Protein AF-0000000078559421 (afdb_homodimer)

pLDDT: mean 78.88, std 19.1, range [29.53, 97.75]

Solvent-accessible surface area (backbone atoms only — not comparable to full-atom values): 16045 Å² total; per-residue (Å²): 130,82,73,77,69,73,42,57,59,57,40,44,55,50,49,76,65,43,58,59,52,90,88,50,55,69,67,56,42,50,50,50,50,52,51,50,43,59,74,25,44,46,78,72,55,50,46,46,40,47,49,34,50,40,53,58,67,10,56,71,49,76,88,37,57,78,51,49,63,56,50,51,52,49,46,64,70,37,86,70,48,42,52,65,56,50,50,51,51,50,51,50,51,51,52,51,53,54,53,50,51,50,50,53,52,50,54,55,56,52,60,62,61,69,66,52,83,78,76,78,76,72,80,72,57,41,84,82,83,62,59,76,80,77,78,128,131,82,72,78,71,72,41,57,59,57,42,46,55,50,50,76,64,44,58,58,52,90,89,49,56,68,68,56,42,50,50,52,51,51,50,50,42,59,74,26,43,47,78,73,56,50,46,44,40,50,50,34,51,39,55,56,67,12,57,71,48,76,87,37,57,80,49,49,63,56,51,52,52,48,47,61,70,39,85,71,49,40,52,67,56,49,50,52,50,50,49,50,51,52,52,51,52,52,53,51,50,51,51,53,51,51,53,56,56,52,61,64,62,70,69,52,83,77,75,75,76,72,79,71,55,41,84,83,83,63,58,74,82,78,79,129

Secondary structure (DSSP, 8-state):
-------HHHHHHHHTT----TT--HHHHHHHHHHHHHHTTGGG--HHHHHHHHHHHT--SGGGTTTHHHHHHHHHHSSS--HHHHHHHHHHHHHHHHHHHHHHHHHHHHHHHS------------TTT--SS---/-------HHHHHHHHTT----TT--HHHHHHHHHHHHHHTTGGG--HHHHHHHHHHHT--SGGGTTTHHHHHHHHHHSSS--HHHHHHHHHHHHHHHHHHHHHHHHHHHHHHHS------------TTT--SS---

Organism: NCBI:txid53326

Radius of gyration: 36.99 Å; Cα contacts (8 Å, |Δi|>4): 217; chains: 2; bounding box: 66×132×91 Å

Foldseek 3Di:
DPPVPPALLRLVLVLVVQDDDPPDDPVVSVVVSVVSCVSSVVVPADPQSVVLSVVLVPPPDPVCVVVSVVLVVVCSVDPRDGPVVSVVSSVVVVVVVVVVVVVVVVVVVVVVPVVPDPPPPPQPQDPPPRDGDDDD/DPPVPPALLRLVLVLVVQDDDPPDDPVVSVVVSVVSCVVSVVVPADPQSVVLSVVLVPPPDPVCVVVSVVLVVVCSVDPRDGPVVSVVSSVVVVVVVVVVVVVVVVVVVVVVPPVPPPPPPPQPQPPPPRDGDDDD

Structure (mmCIF, N/CA/C/O backbone):
data_AF-0000000078559421-model_v1
#
loop_
_entity.id
_entity.type
_entity.pdbx_description
1 polymer 'CCHC-type domain-containing protein'
#
loop_
_atom_site.group_PDB
_atom_site.id
_atom_site.type_symbol
_atom_site.label_atom_id
_atom_site.label_alt_id
_atom_site.label_comp_id
_atom_site.label_asym_id
_atom_site.label_entity_id
_atom_site.label_seq_id
_atom_site.pdbx_PDB_ins_code
_atom_site.Cartn_x
_atom_site.Cartn_y
_atom_site.Cartn_z
_atom_site.occupancy
_atom_site.B_iso_or_equiv
_atom_site.auth_seq_id
_atom_site.auth_comp_id
_atom_site.auth_asym_id
_atom_site.auth_atom_id
_atom_site.pdbx_PDB_model_num
ATOM 1 N N . MET A 1 1 ? -10.93 1.643 -31.609 1 29.88 1 MET A N 1
ATOM 2 C CA . MET A 1 1 ? -9.938 2.148 -30.672 1 29.88 1 MET A CA 1
ATOM 3 C C . MET A 1 1 ? -10.07 1.459 -29.312 1 29.88 1 MET A C 1
ATOM 5 O O . MET A 1 1 ? -11.109 1.576 -28.656 1 29.88 1 MET A O 1
ATOM 9 N N . PHE A 1 2 ? -9.828 0.258 -29.109 1 34.31 2 PHE A N 1
ATOM 10 C CA . PHE A 1 2 ? -10.031 -0.673 -28.016 1 34.31 2 PHE A CA 1
ATOM 11 C C . PHE A 1 2 ? -9.492 -0.098 -26.703 1 34.31 2 PHE A C 1
ATOM 13 O O . PHE A 1 2 ? -8.273 0.037 -26.547 1 34.31 2 PHE A O 1
ATOM 20 N N . ASP A 1 3 ? -10 0.97 -26.125 1 43.44 3 ASP A N 1
ATOM 21 C CA . ASP A 1 3 ? -9.641 1.619 -24.859 1 43.44 3 ASP A CA 1
ATOM 22 C C . ASP A 1 3 ? -9.398 0.589 -23.766 1 43.44 3 ASP A C 1
ATOM 24 O O . ASP A 1 3 ? -10.328 -0.104 -23.344 1 43.44 3 ASP A O 1
ATOM 28 N N . VAL A 1 4 ? -8.438 -0.232 -23.922 1 48.94 4 VAL A N 1
ATOM 29 C CA . VAL A 1 4 ? -8.109 -1.285 -22.953 1 48.94 4 VAL A CA 1
ATOM 30 C C . VAL A 1 4 ? -8.391 -0.795 -21.547 1 48.94 4 VAL A C 1
ATOM 32 O O . VAL A 1 4 ? -7.727 0.119 -21.047 1 48.94 4 VAL A O 1
ATOM 35 N N . LYS A 1 5 ? -9.719 -0.689 -21.156 1 59.75 5 LYS A N 1
ATOM 36 C CA . LYS A 1 5 ? -10.164 -0.311 -19.828 1 59.75 5 LYS A CA 1
ATOM 37 C C . LYS A 1 5 ? -9.383 -1.063 -18.75 1 59.75 5 LYS A C 1
ATOM 39 O O . LYS A 1 5 ? -9.242 -2.285 -18.812 1 59.75 5 LYS A O 1
ATOM 44 N N . GLN A 1 6 ? -8.383 -0.42 -18.172 1 76.75 6 GLN A N 1
ATOM 45 C CA . GLN A 1 6 ? -7.652 -1.026 -17.062 1 76.75 6 GLN A CA 1
ATOM 46 C C . GLN A 1 6 ? -8.594 -1.76 -16.125 1 76.75 6 GLN A C 1
ATOM 48 O O . GLN A 1 6 ? -9.727 -1.322 -15.898 1 76.75 6 GLN A O 1
ATOM 53 N N . SER A 1 7 ? -8.305 -2.979 -15.891 1 83.19 7 SER A N 1
ATOM 54 C CA . SER A 1 7 ? -9.094 -3.744 -14.93 1 83.19 7 SER A CA 1
ATOM 55 C C . SER A 1 7 ? -9.164 -3.037 -13.586 1 83.19 7 SER A C 1
ATOM 57 O O . SER A 1 7 ? -8.32 -2.188 -13.281 1 83.19 7 SER A O 1
ATOM 59 N N . LEU A 1 8 ? -10.164 -3.223 -12.828 1 87.44 8 LEU A N 1
ATOM 60 C CA . LEU A 1 8 ? -10.281 -2.662 -11.492 1 87.44 8 LEU A CA 1
ATOM 61 C C . LEU A 1 8 ? -9.07 -3.021 -10.641 1 87.44 8 LEU A C 1
ATOM 63 O O . LEU A 1 8 ? -8.609 -2.215 -9.828 1 87.44 8 LEU A O 1
ATOM 67 N N . PHE A 1 9 ? -8.555 -4.141 -10.852 1 86.69 9 PHE A N 1
ATOM 68 C CA . PHE A 1 9 ? -7.383 -4.547 -10.086 1 86.69 9 PHE A CA 1
ATOM 69 C C . PHE A 1 9 ? -6.203 -3.631 -10.383 1 86.69 9 PHE A C 1
ATOM 71 O O . PHE A 1 9 ? -5.516 -3.178 -9.461 1 86.69 9 PHE A O 1
ATOM 78 N N . THR A 1 10 ? -6.004 -3.396 -11.633 1 87.62 10 THR A N 1
ATOM 79 C CA . THR A 1 10 ? -4.898 -2.533 -12.031 1 87.62 10 THR A CA 1
ATOM 80 C C . THR A 1 10 ? -5.062 -1.136 -11.438 1 87.62 10 THR A C 1
ATOM 82 O O . THR A 1 10 ? -4.094 -0.542 -10.961 1 87.62 10 THR A O 1
ATOM 85 N N . LEU A 1 11 ? -6.219 -0.684 -11.477 1 91.5 11 LEU A N 1
ATOM 86 C CA . LEU A 1 11 ? -6.488 0.631 -10.906 1 91.5 11 LEU A CA 1
ATOM 87 C C . LEU A 1 11 ? -6.223 0.64 -9.406 1 91.5 11 LEU A C 1
ATOM 89 O O . LEU A 1 11 ? -5.598 1.567 -8.891 1 91.5 11 LEU A O 1
ATOM 93 N N . ARG A 1 12 ? -6.637 -0.373 -8.711 1 92.25 12 ARG A N 1
ATOM 94 C CA . ARG A 1 12 ? -6.43 -0.479 -7.273 1 92.25 12 ARG A CA 1
ATOM 95 C C . ARG A 1 12 ? -4.949 -0.645 -6.941 1 92.25 12 ARG A C 1
ATOM 97 O O . ARG A 1 12 ? -4.461 -0.082 -5.961 1 92.25 12 ARG A O 1
ATOM 104 N N . PHE A 1 13 ? -4.297 -1.337 -7.785 1 91.19 13 PHE A N 1
ATOM 105 C CA . PHE A 1 13 ? -2.863 -1.512 -7.602 1 91.19 13 PHE A CA 1
ATOM 106 C C . PHE A 1 13 ? -2.133 -0.182 -7.742 1 91.19 13 PHE A C 1
ATOM 10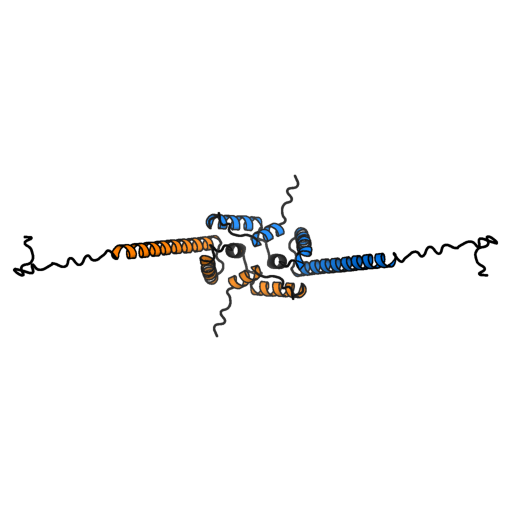8 O O . PHE A 1 13 ? -1.168 0.082 -7.02 1 91.19 13 PHE A O 1
ATOM 115 N N . GLN A 1 14 ? -2.564 0.639 -8.609 1 92.94 14 GLN A N 1
ATOM 116 C CA . GLN A 1 14 ? -1.967 1.954 -8.812 1 92.94 14 GLN A CA 1
ATOM 117 C C . GLN A 1 14 ? -2.158 2.84 -7.582 1 92.94 14 GLN A C 1
ATOM 119 O O . GLN A 1 14 ? -1.297 3.662 -7.266 1 92.94 14 GLN A O 1
ATOM 124 N N . CYS A 1 15 ? -3.201 2.654 -6.879 1 96.06 15 CYS A N 1
ATOM 125 C CA . CYS A 1 15 ? -3.447 3.438 -5.676 1 96.06 15 CYS A CA 1
ATOM 126 C C . CYS A 1 15 ? -2.41 3.129 -4.602 1 96.06 15 CYS A C 1
ATOM 128 O O . CYS A 1 15 ? -2.037 4.008 -3.822 1 96.06 15 CYS A O 1
ATOM 130 N N . LEU A 1 16 ? -1.914 1.892 -4.59 1 94 16 LEU A N 1
ATOM 131 C CA . LEU A 1 16 ? -0.881 1.508 -3.633 1 94 16 LEU A CA 1
ATOM 132 C C . LEU A 1 16 ? 0.442 2.191 -3.959 1 94 16 LEU A C 1
ATOM 134 O O . LEU A 1 16 ? 1.338 2.256 -3.113 1 94 16 LEU A O 1
ATOM 138 N N . ASN A 1 17 ? 0.53 2.707 -5.184 1 93.69 17 ASN A N 1
ATOM 139 C CA . ASN A 1 17 ? 1.774 3.326 -5.629 1 93.69 17 ASN A CA 1
ATOM 140 C C . ASN A 1 17 ? 1.682 4.848 -5.605 1 93.69 17 ASN A C 1
ATOM 142 O O . ASN A 1 17 ? 2.592 5.535 -6.074 1 93.69 17 ASN A O 1
ATOM 146 N N . LEU A 1 18 ? 0.661 5.34 -5.109 1 96.06 18 LEU A N 1
ATOM 147 C CA . LEU A 1 18 ? 0.501 6.789 -5.043 1 96.06 18 LEU A CA 1
ATOM 148 C C . LEU A 1 18 ? 1.552 7.41 -4.129 1 96.06 18 LEU A C 1
ATOM 150 O O . LEU A 1 18 ? 1.853 6.867 -3.061 1 96.06 18 LEU A O 1
ATOM 154 N N . GLU A 1 19 ? 2.111 8.477 -4.594 1 96.12 19 GLU A N 1
ATOM 155 C CA . GLU A 1 19 ? 3.062 9.273 -3.832 1 96.12 19 GLU A CA 1
ATOM 156 C C . GLU A 1 19 ? 2.828 10.766 -4.047 1 96.12 19 GLU A C 1
ATOM 158 O O . GLU A 1 19 ? 2.553 11.203 -5.168 1 96.12 19 GLU A O 1
ATOM 163 N N . LYS A 1 20 ? 2.963 11.492 -3.023 1 95.94 20 LYS A N 1
ATOM 164 C CA . LYS A 1 20 ? 2.889 12.938 -3.189 1 95.94 20 LYS A CA 1
ATOM 165 C C . LYS A 1 20 ? 4.086 13.461 -3.973 1 95.94 20 LYS A C 1
ATOM 167 O O . LYS A 1 20 ? 5.234 13.227 -3.598 1 95.94 20 LYS A O 1
ATOM 172 N N . LYS A 1 21 ? 3.791 14.141 -4.969 1 95.12 21 LYS A N 1
ATOM 173 C CA . LYS A 1 21 ? 4.852 14.75 -5.766 1 95.12 21 LYS A CA 1
ATOM 174 C C . LYS A 1 21 ? 5.398 16 -5.082 1 95.12 21 LYS A C 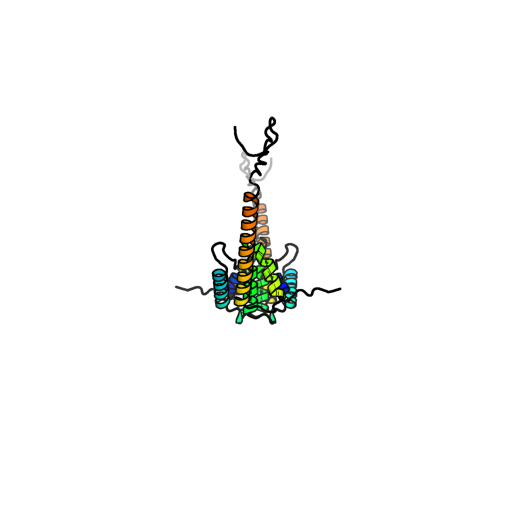1
ATOM 176 O O . LYS A 1 21 ? 4.66 16.719 -4.398 1 95.12 21 LYS A O 1
ATOM 181 N N . ASP A 1 22 ? 6.605 16.297 -5.336 1 91.38 22 ASP A N 1
ATOM 182 C CA . ASP A 1 22 ? 7.246 17.453 -4.742 1 91.38 22 ASP A CA 1
ATOM 183 C C . ASP A 1 22 ? 6.598 18.75 -5.23 1 91.38 22 ASP A C 1
ATOM 185 O O . ASP A 1 22 ? 6.555 19.75 -4.5 1 91.38 22 ASP A O 1
ATOM 189 N N . SER A 1 23 ? 6.113 18.703 -6.406 1 92.62 23 SER A N 1
ATOM 190 C CA . SER A 1 23 ? 5.559 19.891 -7.039 1 92.62 23 SER A CA 1
ATOM 191 C C . SER A 1 23 ? 4.117 20.125 -6.605 1 92.62 23 SER A C 1
ATOM 193 O O . SER A 1 23 ? 3.549 21.188 -6.875 1 92.62 23 SER A O 1
ATOM 195 N N . GLU A 1 24 ? 3.545 19.234 -5.977 1 93.69 24 GLU A N 1
ATOM 196 C CA . GLU A 1 24 ? 2.137 19.344 -5.609 1 93.69 24 GLU A CA 1
ATOM 197 C C . GLU A 1 24 ? 1.981 19.766 -4.148 1 93.69 24 GLU A C 1
ATOM 199 O O . GLU A 1 24 ? 2.801 19.406 -3.303 1 93.69 24 GLU A O 1
ATOM 204 N N . ASP A 1 25 ? 0.97 20.609 -3.885 1 91.75 25 ASP A N 1
ATOM 205 C CA . ASP A 1 25 ? 0.637 20.859 -2.486 1 91.75 25 ASP A CA 1
ATOM 206 C C . ASP A 1 25 ? -0.309 19.797 -1.94 1 91.75 25 ASP A C 1
ATOM 208 O O . ASP A 1 25 ? -0.699 18.875 -2.662 1 91.75 25 ASP A O 1
ATOM 212 N N . PHE A 1 26 ? -0.723 19.844 -0.702 1 93.19 26 PHE A N 1
ATOM 213 C CA . PHE A 1 26 ? -1.493 18.797 -0.037 1 93.19 26 PHE A CA 1
ATOM 214 C C . PHE A 1 26 ? -2.922 18.75 -0.564 1 93.19 26 PHE A C 1
ATOM 216 O O . PHE A 1 26 ? -3.549 17.688 -0.598 1 93.19 26 PHE A O 1
ATOM 223 N N . MET A 1 27 ? -3.424 19.906 -0.95 1 94.75 27 MET A N 1
ATOM 224 C CA . MET A 1 27 ? -4.77 19.938 -1.514 1 94.75 27 MET A CA 1
ATOM 225 C C . MET A 1 27 ? -4.824 19.188 -2.836 1 94.75 27 MET A C 1
ATOM 227 O O . MET A 1 27 ? -5.742 18.391 -3.064 1 94.75 27 MET A O 1
ATOM 231 N N . GLU A 1 28 ? -3.834 19.422 -3.66 1 96.5 28 GLU A N 1
ATOM 232 C CA . GLU A 1 28 ? -3.742 18.719 -4.941 1 96.5 28 GLU A CA 1
ATOM 233 C C . GLU A 1 28 ? -3.551 17.219 -4.746 1 96.5 28 GLU A C 1
ATOM 235 O O . GLU A 1 28 ? -4.207 16.406 -5.406 1 96.5 28 GLU A O 1
ATOM 240 N N . TYR A 1 29 ? -2.613 16.938 -3.852 1 96.62 29 TYR A N 1
ATOM 241 C CA . TYR A 1 29 ? -2.348 15.531 -3.541 1 96.62 29 TYR A CA 1
ATOM 242 C C . TYR A 1 29 ? -3.609 14.836 -3.047 1 96.62 29 TYR A C 1
ATOM 244 O O . TYR A 1 29 ? -3.928 13.727 -3.488 1 96.62 29 TYR A O 1
ATOM 252 N N . THR A 1 30 ? -4.363 15.5 -2.158 1 96.88 30 THR A N 1
ATOM 253 C CA . THR A 1 30 ? -5.602 14.961 -1.612 1 96.88 30 THR A CA 1
ATOM 254 C C . THR A 1 30 ? -6.625 14.734 -2.721 1 96.88 30 THR A C 1
ATOM 256 O O . THR A 1 30 ? -7.293 13.695 -2.75 1 96.88 30 THR A O 1
ATOM 259 N N . GLY A 1 31 ? -6.75 15.68 -3.58 1 97.44 31 GLY A N 1
ATOM 260 C CA . GLY A 1 31 ? -7.648 15.531 -4.715 1 97.44 31 GLY A CA 1
ATOM 261 C C . GLY A 1 31 ? -7.297 14.359 -5.609 1 97.44 31 GLY A C 1
ATOM 262 O O . GLY A 1 31 ? -8.18 13.617 -6.039 1 97.44 31 GLY A O 1
ATOM 263 N N . ARG A 1 32 ? -6.074 14.203 -5.887 1 97.75 32 ARG A N 1
ATOM 264 C CA . ARG A 1 32 ? -5.613 13.117 -6.746 1 97.75 32 ARG A CA 1
ATOM 265 C C . ARG A 1 32 ? -5.883 11.758 -6.109 1 97.75 32 ARG A C 1
ATOM 267 O O . ARG A 1 32 ? -6.387 10.844 -6.766 1 97.75 32 ARG A O 1
ATOM 274 N N . VAL A 1 33 ? -5.602 11.609 -4.797 1 97.56 33 VAL A N 1
ATOM 275 C CA . VAL A 1 33 ? -5.859 10.359 -4.086 1 97.56 33 VAL A CA 1
ATOM 276 C C . VAL A 1 33 ? -7.352 10.039 -4.133 1 97.56 33 VAL A C 1
ATOM 278 O O . VAL A 1 33 ? -7.738 8.906 -4.43 1 97.56 33 VAL A O 1
ATOM 281 N N . ASN A 1 34 ? -8.18 11.055 -3.869 1 97.25 34 ASN A N 1
ATOM 282 C CA . ASN A 1 34 ? -9.625 10.859 -3.906 1 97.25 34 ASN A CA 1
ATOM 283 C C . ASN A 1 34 ? -10.086 10.383 -5.281 1 97.25 34 ASN A C 1
ATOM 285 O O . ASN A 1 34 ? -10.859 9.43 -5.383 1 97.25 34 ASN A O 1
ATOM 289 N N . GLU A 1 35 ? -9.625 11.039 -6.262 1 97.31 35 GLU A N 1
ATOM 290 C CA . GLU A 1 35 ? -10.031 10.734 -7.629 1 97.31 35 GLU A CA 1
ATOM 291 C C . GLU A 1 35 ? -9.617 9.312 -8.016 1 97.31 35 GLU A C 1
ATOM 293 O O . GLU A 1 35 ? -10.43 8.547 -8.539 1 97.31 35 GLU A O 1
ATOM 298 N N . MET A 1 36 ? -8.414 8.961 -7.754 1 97.06 36 MET A N 1
ATOM 299 C CA . MET A 1 36 ? -7.895 7.648 -8.133 1 97.06 36 MET A CA 1
ATOM 300 C C . MET A 1 36 ? -8.617 6.543 -7.375 1 97.06 36 MET A C 1
ATOM 302 O O . MET A 1 36 ? -8.961 5.508 -7.953 1 97.06 36 MET A O 1
ATOM 306 N N . CYS A 1 37 ? -8.875 6.781 -6.113 1 96.69 37 CYS A N 1
ATOM 307 C CA . CYS A 1 37 ? -9.539 5.762 -5.309 1 96.69 37 CYS A CA 1
ATOM 308 C C . CYS A 1 37 ? -11 5.609 -5.719 1 96.69 37 CYS A C 1
ATOM 310 O O . CYS A 1 37 ? -11.547 4.508 -5.676 1 96.69 37 CYS A O 1
ATOM 312 N N . GLU A 1 38 ? -11.656 6.695 -6.109 1 96.19 38 GLU A N 1
ATOM 313 C CA . GLU A 1 38 ? -13.023 6.613 -6.629 1 96.19 38 GLU A CA 1
ATOM 314 C C . GLU A 1 38 ? -13.062 5.84 -7.945 1 96.19 38 GLU A C 1
ATOM 316 O O . GLU A 1 38 ? -13.938 4.996 -8.148 1 96.19 38 GLU A O 1
ATOM 321 N N . TYR A 1 39 ? -12.102 6.086 -8.773 1 95.44 39 TYR A N 1
ATOM 322 C CA . TYR A 1 39 ? -12.016 5.395 -10.055 1 95.44 39 TYR A CA 1
ATOM 323 C C . TYR A 1 39 ? -11.766 3.904 -9.852 1 95.44 39 TYR A C 1
ATOM 325 O O . TYR A 1 39 ? -12.258 3.076 -10.617 1 95.44 39 TYR A O 1
ATOM 333 N N . ALA A 1 40 ? -11.055 3.574 -8.828 1 94.88 40 ALA A N 1
ATOM 334 C CA . ALA A 1 40 ? -10.703 2.188 -8.539 1 94.88 40 ALA A CA 1
ATOM 335 C C . ALA A 1 40 ? -11.836 1.479 -7.801 1 94.88 40 ALA A C 1
ATOM 337 O O . ALA A 1 40 ? -11.727 0.298 -7.465 1 94.88 40 ALA A O 1
ATOM 338 N N . ASN A 1 41 ? -12.867 2.186 -7.418 1 94.81 41 ASN A N 1
ATOM 339 C CA . ASN A 1 41 ? -14.086 1.646 -6.824 1 94.81 41 ASN A CA 1
ATOM 340 C C . ASN A 1 41 ? -13.789 0.856 -5.555 1 94.81 41 ASN A C 1
ATOM 342 O O . ASN A 1 41 ? -14.219 -0.289 -5.414 1 94.81 41 ASN A O 1
ATOM 346 N N . PHE A 1 42 ? -13.094 1.469 -4.609 1 93.62 42 PHE A N 1
ATOM 347 C CA . PHE A 1 42 ? -12.711 0.807 -3.367 1 93.62 42 PHE A CA 1
ATOM 348 C C . PHE A 1 42 ? -13.93 0.527 -2.502 1 93.62 42 PHE A C 1
ATOM 350 O O . PHE A 1 42 ? -13.867 -0.278 -1.569 1 93.62 42 PHE A O 1
ATOM 357 N N . SER A 1 43 ? -15.031 1.177 -2.768 1 91.44 43 SER A N 1
ATOM 358 C CA . SER A 1 43 ? -16.266 0.912 -2.023 1 91.44 43 SER A CA 1
ATOM 359 C C . SER A 1 43 ? -16.766 -0.507 -2.27 1 91.44 43 SER A C 1
ATOM 361 O O . SER A 1 43 ? -17.562 -1.032 -1.491 1 91.44 43 SER A O 1
ATOM 363 N N . GLU A 1 44 ? -16.219 -1.127 -3.293 1 90.69 44 GLU A N 1
ATOM 364 C CA . GLU A 1 44 ? -16.703 -2.455 -3.652 1 90.69 44 GLU A CA 1
ATOM 365 C C . GLU A 1 44 ? -15.648 -3.523 -3.383 1 90.69 44 GLU A C 1
ATOM 367 O O . GLU A 1 44 ? -15.875 -4.707 -3.645 1 90.69 44 GLU A O 1
ATOM 372 N N . VAL A 1 45 ? -14.531 -3.109 -2.893 1 90.19 45 VAL A N 1
ATOM 373 C CA . VAL A 1 45 ? -13.484 -4.094 -2.656 1 90.19 45 VAL A CA 1
ATOM 374 C C . VAL A 1 45 ? -13.734 -4.812 -1.331 1 90.19 45 VAL A C 1
ATOM 376 O O . VAL A 1 45 ? -14.133 -4.184 -0.345 1 90.19 45 VAL A O 1
ATOM 379 N N . ASP A 1 46 ? -13.641 -6.086 -1.344 1 90.81 46 ASP A N 1
ATOM 380 C CA . ASP A 1 46 ? -13.805 -6.82 -0.094 1 90.81 46 ASP A CA 1
ATOM 381 C C . ASP A 1 46 ? -12.453 -7.18 0.512 1 90.81 46 ASP A C 1
ATOM 383 O O . ASP A 1 46 ? -11.406 -6.82 -0.032 1 90.81 46 ASP A O 1
ATOM 387 N N . ALA A 1 47 ? -12.461 -7.832 1.615 1 93 47 ALA A N 1
ATOM 388 C CA . ALA A 1 47 ? -11.242 -8.141 2.354 1 93 47 ALA A CA 1
ATOM 389 C C . ALA A 1 47 ? -10.32 -9.039 1.531 1 93 47 ALA A C 1
ATOM 391 O O . ALA A 1 47 ? -9.094 -8.875 1.565 1 93 47 ALA A O 1
ATOM 392 N N . GLU A 1 48 ? -10.883 -9.992 0.782 1 92.06 48 GLU A N 1
ATOM 393 C CA . GLU A 1 48 ? -10.086 -10.898 -0.034 1 92.06 48 GLU A CA 1
ATOM 394 C C . GLU A 1 48 ? -9.367 -10.148 -1.155 1 92.06 48 GLU A C 1
ATOM 396 O O . GLU A 1 48 ? -8.203 -10.422 -1.451 1 92.06 48 GLU A O 1
ATOM 401 N N . GLY A 1 49 ? -10.109 -9.219 -1.737 1 90.75 49 GLY A N 1
ATOM 402 C CA . GLY A 1 49 ? -9.492 -8.383 -2.756 1 90.75 49 GLY A CA 1
ATOM 403 C C . GLY A 1 49 ? -8.336 -7.551 -2.227 1 90.75 49 GLY A C 1
ATOM 404 O O . GLY A 1 49 ? -7.316 -7.398 -2.898 1 90.75 49 GLY A O 1
ATOM 405 N N . LEU A 1 50 ? -8.453 -7.09 -1.023 1 94.31 50 LEU A N 1
ATOM 406 C CA . LEU A 1 50 ? -7.398 -6.297 -0.406 1 94.31 50 LEU A CA 1
ATOM 407 C C . LEU A 1 50 ? -6.195 -7.168 -0.061 1 94.31 50 LEU A C 1
ATOM 409 O O . LEU A 1 50 ? -5.051 -6.777 -0.303 1 94.31 50 LEU A O 1
ATOM 413 N N . LYS A 1 51 ? -6.461 -8.297 0.445 1 95.25 51 LYS A N 1
ATOM 414 C CA . LYS A 1 51 ? -5.375 -9.234 0.74 1 95.25 51 LYS A CA 1
ATOM 415 C C . LYS A 1 51 ? -4.574 -9.562 -0.519 1 95.25 51 LYS A C 1
ATOM 417 O O . LYS A 1 51 ? -3.344 -9.594 -0.487 1 95.25 51 LYS A O 1
ATOM 422 N N . ALA A 1 52 ? -5.324 -9.836 -1.581 1 93.12 52 ALA A N 1
ATOM 423 C CA . ALA A 1 52 ? -4.676 -10.156 -2.852 1 93.12 52 ALA A CA 1
ATOM 424 C C . ALA A 1 52 ? -3.816 -8.984 -3.336 1 93.12 52 ALA A C 1
ATOM 426 O O . ALA A 1 52 ? -2.699 -9.188 -3.814 1 93.12 52 ALA A O 1
ATOM 427 N N . LEU A 1 53 ? -4.328 -7.82 -3.191 1 92.19 53 LEU A N 1
ATOM 428 C CA . LEU A 1 53 ? -3.609 -6.617 -3.596 1 92.19 53 LEU A CA 1
ATOM 429 C C . LEU A 1 53 ? -2.324 -6.457 -2.789 1 92.19 53 LEU A C 1
ATOM 431 O O . LEU A 1 53 ? -1.256 -6.223 -3.357 1 92.19 53 LEU A O 1
ATOM 435 N N . PHE A 1 54 ? -2.43 -6.602 -1.476 1 95.81 54 PHE A N 1
ATOM 436 C CA . PHE A 1 54 ? -1.267 -6.457 -0.608 1 95.81 54 PHE A CA 1
ATOM 437 C C . PHE A 1 54 ? -0.248 -7.555 -0.877 1 95.81 54 PHE A C 1
ATOM 439 O O . PHE A 1 54 ? 0.96 -7.312 -0.844 1 95.81 54 PHE A O 1
ATOM 446 N N . TRP A 1 55 ? -0.723 -8.711 -1.121 1 95.5 55 TRP A N 1
ATOM 447 C CA . TRP A 1 55 ? 0.129 -9.867 -1.392 1 95.5 55 TRP A CA 1
ATOM 448 C C . TRP A 1 55 ? 0.991 -9.625 -2.627 1 95.5 55 TRP A C 1
ATOM 450 O O . TRP A 1 55 ? 2.209 -9.812 -2.586 1 95.5 55 TRP A O 1
ATOM 460 N N . ILE A 1 56 ? 0.409 -9.156 -3.666 1 92.38 56 ILE A N 1
ATOM 461 C CA . ILE A 1 56 ? 1.134 -8.914 -4.91 1 92.38 56 ILE A CA 1
ATOM 462 C C . ILE A 1 56 ? 2.08 -7.73 -4.734 1 92.38 56 ILE A C 1
ATOM 464 O O . ILE A 1 56 ? 3.203 -7.742 -5.242 1 92.38 56 ILE A O 1
ATOM 468 N N . TYR A 1 57 ? 1.59 -6.75 -4.059 1 93.5 57 TYR A N 1
ATOM 469 C CA . TYR A 1 57 ? 2.379 -5.547 -3.832 1 93.5 57 TYR A CA 1
ATOM 470 C C . TYR A 1 57 ? 3.648 -5.863 -3.053 1 93.5 57 TYR A C 1
ATOM 472 O O . TYR A 1 57 ? 4.68 -5.211 -3.236 1 93.5 57 TYR A O 1
ATOM 480 N N . GLY A 1 58 ? 3.598 -6.852 -2.221 1 94.81 58 GLY A N 1
ATOM 481 C CA . GLY A 1 58 ? 4.711 -7.219 -1.359 1 94.81 58 GLY A CA 1
ATOM 482 C C . GLY A 1 58 ? 5.797 -7.988 -2.086 1 94.81 58 GLY A C 1
ATOM 483 O O . GLY A 1 58 ? 6.84 -8.305 -1.503 1 94.81 58 GLY A O 1
ATOM 484 N N . LEU A 1 59 ? 5.547 -8.344 -3.326 1 93 59 LEU A N 1
ATOM 485 C CA . LEU A 1 59 ? 6.559 -9.023 -4.125 1 93 59 LEU A CA 1
ATOM 486 C C . LEU A 1 59 ? 7.539 -8.023 -4.73 1 93 59 LEU A C 1
ATOM 488 O O . LEU A 1 59 ? 7.465 -7.715 -5.922 1 93 59 LEU A O 1
ATOM 492 N N . LYS A 1 60 ? 8.508 -7.633 -3.973 1 90.62 60 LYS A N 1
ATOM 493 C CA . LYS A 1 60 ? 9.406 -6.555 -4.371 1 90.62 60 LYS A CA 1
ATOM 494 C C . LYS A 1 60 ? 10.773 -7.098 -4.789 1 90.62 60 LYS A C 1
ATOM 496 O O . LYS A 1 60 ? 11.539 -6.406 -5.465 1 90.62 60 LYS A O 1
ATOM 501 N N . SER A 1 61 ? 11.023 -8.266 -4.391 1 89.62 61 SER A N 1
ATOM 502 C CA . SER A 1 61 ? 12.336 -8.828 -4.66 1 89.62 61 SER A CA 1
ATOM 503 C C . SER A 1 61 ? 12.547 -9.062 -6.152 1 89.62 61 SER A C 1
ATOM 505 O O . SER A 1 61 ? 11.609 -9.422 -6.867 1 89.62 61 SER A O 1
ATOM 507 N N . ASN A 1 62 ? 13.789 -9 -6.57 1 85.31 62 ASN A N 1
ATOM 508 C CA . ASN A 1 62 ? 14.148 -9.297 -7.953 1 85.31 62 ASN A CA 1
ATOM 509 C C . ASN A 1 62 ? 13.875 -10.758 -8.297 1 85.31 62 ASN A C 1
ATOM 511 O O . ASN A 1 62 ? 13.609 -11.094 -9.453 1 85.31 62 ASN A O 1
ATOM 515 N N . LYS A 1 63 ? 13.883 -11.57 -7.328 1 83.19 63 LYS A N 1
ATOM 516 C CA . LYS A 1 63 ? 13.625 -12.992 -7.527 1 83.19 63 LYS A CA 1
ATOM 517 C C . LYS A 1 63 ? 12.188 -13.227 -7.996 1 83.19 63 LYS A C 1
ATOM 519 O O . LYS A 1 63 ? 11.883 -14.266 -8.586 1 83.19 63 LYS A O 1
ATOM 524 N N . ASP A 1 64 ? 11.398 -12.164 -7.684 1 83.56 64 ASP A N 1
ATOM 525 C CA . ASP A 1 64 ? 9.984 -12.305 -8 1 83.56 64 ASP A CA 1
ATOM 526 C C . ASP A 1 64 ? 9.633 -11.57 -9.289 1 83.56 64 ASP A C 1
ATOM 528 O O . ASP A 1 64 ? 8.461 -11.5 -9.672 1 83.56 64 ASP A O 1
ATOM 532 N N . ARG A 1 65 ? 10.586 -11.094 -9.93 1 82.56 65 ARG A N 1
ATOM 533 C CA . ARG A 1 65 ? 10.383 -10.234 -11.086 1 82.56 65 ARG A CA 1
ATOM 534 C C . ARG A 1 65 ? 9.68 -10.984 -12.211 1 82.56 65 ARG A C 1
ATOM 536 O O . ARG A 1 65 ? 8.891 -10.398 -12.953 1 82.56 65 ARG A O 1
ATOM 543 N N . ASP A 1 66 ? 9.992 -12.266 -12.305 1 80.81 66 ASP A N 1
ATOM 544 C CA . ASP A 1 66 ? 9.445 -13.039 -13.422 1 80.81 66 ASP A CA 1
ATOM 545 C C . ASP A 1 66 ? 8.008 -13.461 -13.148 1 80.81 66 ASP A C 1
ATOM 547 O O . ASP A 1 66 ? 7.238 -13.711 -14.086 1 80.81 66 ASP A O 1
ATOM 551 N N . ILE A 1 67 ? 7.637 -13.461 -11.906 1 87.81 67 ILE A N 1
ATOM 552 C CA . ILE A 1 67 ? 6.324 -13.992 -11.555 1 87.81 67 ILE A CA 1
ATOM 553 C C . ILE A 1 67 ? 5.309 -12.852 -11.508 1 87.81 67 ILE A C 1
ATOM 555 O O . ILE A 1 67 ? 4.121 -13.062 -11.781 1 87.81 67 ILE A O 1
ATOM 559 N N . ARG A 1 68 ? 5.695 -11.641 -11.219 1 85.31 68 ARG A N 1
ATOM 560 C CA . ARG A 1 68 ? 4.816 -10.5 -10.977 1 85.31 68 ARG A CA 1
ATOM 561 C C . ARG A 1 68 ? 3.928 -10.227 -12.188 1 85.31 68 ARG A C 1
ATOM 563 O O . ARG A 1 68 ? 2.705 -10.141 -12.055 1 85.31 68 ARG A O 1
ATOM 570 N N . PRO A 1 69 ? 4.551 -10.141 -13.328 1 83.31 69 PRO A N 1
ATOM 571 C CA . PRO A 1 69 ? 3.695 -9.867 -14.484 1 83.31 69 PRO A CA 1
ATOM 572 C C . PRO A 1 69 ? 2.686 -10.984 -14.742 1 83.31 69 PRO A C 1
ATOM 574 O O . PRO A 1 69 ? 1.567 -10.719 -15.188 1 83.31 69 PRO A O 1
ATOM 577 N N . ARG A 1 70 ? 3.014 -12.234 -14.516 1 85.62 70 ARG A N 1
ATOM 578 C CA . ARG A 1 70 ? 2.111 -13.359 -14.711 1 85.62 70 ARG A CA 1
ATOM 579 C C . ARG A 1 70 ? 0.963 -13.328 -13.711 1 85.62 70 ARG A C 1
ATOM 581 O O . ARG A 1 70 ? -0.183 -13.617 -14.055 1 85.62 70 ARG A O 1
ATOM 588 N N . LEU A 1 71 ? 1.315 -12.945 -12.555 1 86.81 71 LEU A N 1
ATOM 589 C CA . LEU A 1 71 ? 0.29 -12.828 -11.523 1 86.81 71 LEU A CA 1
ATOM 590 C C . LEU A 1 71 ? -0.649 -11.664 -11.812 1 86.81 71 LEU A C 1
ATOM 592 O O . LEU A 1 71 ? -1.861 -11.773 -11.617 1 86.81 71 LEU A O 1
ATOM 596 N N . LEU A 1 72 ? -0.153 -10.57 -12.305 1 81.44 72 LEU A N 1
ATOM 597 C CA . LEU A 1 72 ? -0.97 -9.414 -12.664 1 81.44 72 LEU A CA 1
ATOM 598 C C . LEU A 1 72 ? -1.925 -9.758 -13.805 1 81.44 72 LEU A C 1
ATOM 600 O O . LEU A 1 72 ? -3.088 -9.352 -13.789 1 81.44 72 LEU A O 1
ATOM 604 N N . ALA A 1 73 ? -1.398 -10.562 -14.719 1 82.75 73 ALA A N 1
ATOM 605 C CA . ALA A 1 73 ? -2.246 -11.031 -15.812 1 82.75 73 ALA A CA 1
ATOM 606 C C . ALA A 1 73 ? -3.379 -11.914 -15.297 1 82.75 73 ALA A C 1
ATOM 608 O O . ALA A 1 73 ? -4.516 -11.805 -15.758 1 82.75 73 ALA A O 1
ATOM 609 N N . PHE A 1 74 ? -3.014 -12.742 -14.391 1 86.81 74 PHE A N 1
ATOM 610 C CA . PHE A 1 74 ? -4 -13.609 -13.75 1 86.81 74 PHE A CA 1
ATOM 611 C C . PHE A 1 74 ? -5.094 -12.781 -13.086 1 86.81 74 PHE A C 1
ATOM 613 O O . PHE A 1 74 ? -6.277 -13.117 -13.172 1 86.81 74 PHE A O 1
ATOM 620 N N . LEU A 1 75 ? -4.73 -11.734 -12.406 1 82.75 75 LEU A N 1
ATOM 621 C CA . LEU A 1 75 ? -5.668 -10.891 -11.672 1 82.75 75 LEU A CA 1
ATOM 622 C C . LEU A 1 75 ? -6.562 -10.117 -12.633 1 82.75 75 LEU A C 1
ATOM 624 O O . LEU A 1 75 ? -7.703 -9.789 -12.297 1 82.75 75 LEU A O 1
ATOM 628 N N . GLU A 1 76 ? -6.039 -9.781 -13.773 1 78.62 76 GLU A N 1
ATOM 629 C CA . GLU A 1 76 ? -6.828 -9.094 -14.797 1 78.62 76 GLU A CA 1
ATOM 630 C C . GLU A 1 76 ? -7.926 -10 -15.344 1 78.62 76 GLU A C 1
ATOM 632 O O . GLU A 1 76 ? -9 -9.523 -15.711 1 78.62 76 GLU A O 1
ATOM 637 N N . LEU A 1 77 ? -7.637 -11.234 -15.352 1 80.62 77 LEU A N 1
ATOM 638 C CA . LEU A 1 77 ? -8.578 -12.203 -15.906 1 80.62 77 LEU A CA 1
ATOM 639 C C . LEU A 1 77 ? -9.609 -12.617 -14.867 1 80.62 77 LEU A C 1
ATOM 641 O O . LEU A 1 77 ? -10.797 -12.75 -15.188 1 80.62 77 LEU A O 1
ATOM 645 N N . LYS A 1 78 ? -9.07 -12.836 -13.711 1 79.38 78 LYS A N 1
ATOM 646 C CA . LYS A 1 78 ? -9.961 -13.242 -12.633 1 79.38 78 LYS A CA 1
ATOM 647 C C . LYS A 1 78 ? -10.453 -12.039 -11.836 1 79.38 78 LYS A C 1
ATOM 649 O O . LYS A 1 78 ? -9.648 -11.258 -11.328 1 79.38 78 LYS A O 1
ATOM 654 N N . LYS A 1 79 ? -11.648 -11.789 -11.898 1 75.94 79 LYS A N 1
ATOM 655 C CA . LYS A 1 79 ? -12.234 -10.68 -11.156 1 75.94 79 LYS A CA 1
ATOM 656 C C . LYS A 1 79 ? -12.344 -11.008 -9.672 1 75.94 79 LYS A C 1
ATOM 658 O O . LYS A 1 79 ? -13.156 -11.844 -9.273 1 75.94 79 LYS A O 1
ATOM 663 N N . GLY A 1 80 ? -11.375 -10.555 -8.797 1 77.12 80 GLY A N 1
ATOM 664 C CA . GLY A 1 80 ? -11.469 -10.695 -7.352 1 77.12 80 GLY A CA 1
ATOM 665 C C . GLY A 1 80 ? -10.922 -12.016 -6.84 1 77.12 80 GLY A C 1
ATOM 666 O O . GLY A 1 80 ? -11.648 -12.781 -6.203 1 77.12 80 GLY A O 1
ATOM 667 N N . PRO A 1 81 ? -9.75 -12.367 -7.203 1 84.56 81 PRO A N 1
ATOM 668 C CA . PRO A 1 81 ? -9.195 -13.625 -6.688 1 84.56 81 PRO A CA 1
ATOM 669 C C . PRO A 1 81 ? -9.008 -13.602 -5.172 1 84.56 81 PRO A C 1
ATOM 671 O O . PRO A 1 81 ? -8.781 -12.547 -4.586 1 84.56 81 PRO A O 1
ATOM 674 N N . THR A 1 82 ? -9.18 -14.828 -4.633 1 89.31 82 THR A N 1
ATOM 675 C CA . THR A 1 82 ? -8.836 -14.992 -3.225 1 89.31 82 THR A CA 1
ATOM 676 C C . THR A 1 82 ? -7.332 -15.141 -3.045 1 89.31 82 THR A C 1
ATOM 678 O O . THR A 1 82 ? -6.613 -15.422 -4.008 1 89.31 82 THR A O 1
ATOM 681 N N . LEU A 1 83 ? -6.945 -14.914 -1.836 1 93.19 83 LEU A N 1
ATOM 682 C CA . LEU A 1 83 ? -5.535 -15.109 -1.504 1 93.19 83 LEU A CA 1
ATOM 683 C C . LEU A 1 83 ? -5.086 -16.531 -1.837 1 93.19 83 LEU A C 1
ATOM 685 O O . LEU A 1 83 ? -3.99 -16.719 -2.371 1 93.19 83 LEU A O 1
ATOM 689 N N . HIS A 1 84 ? -5.922 -17.453 -1.578 1 92.12 84 HIS A N 1
ATOM 690 C CA . HIS A 1 84 ? -5.602 -18.859 -1.837 1 92.12 84 HIS A CA 1
ATOM 691 C C . HIS A 1 84 ? -5.457 -19.125 -3.332 1 92.12 84 HIS A C 1
ATOM 693 O O . HIS A 1 84 ? -4.551 -19.844 -3.754 1 92.12 84 HIS A O 1
ATOM 699 N N . GLU A 1 85 ? -6.309 -18.609 -4.102 1 92.06 85 GLU A N 1
ATOM 700 C CA . GLU A 1 85 ? -6.234 -18.766 -5.551 1 92.06 85 GLU A CA 1
ATOM 701 C C . GLU A 1 85 ? -4.973 -18.125 -6.113 1 92.06 85 GLU A C 1
ATOM 703 O O . GLU A 1 85 ? -4.359 -18.641 -7.043 1 92.06 85 GLU A O 1
ATOM 708 N N . LEU A 1 86 ? -4.609 -17.031 -5.551 1 91.62 86 LEU A N 1
ATOM 709 C CA . LEU A 1 86 ? -3.385 -16.359 -5.961 1 91.62 86 LEU A CA 1
ATOM 710 C C . LEU A 1 86 ? -2.162 -17.219 -5.652 1 91.62 86 LEU A C 1
ATOM 712 O O . LEU A 1 86 ? -1.265 -17.344 -6.484 1 91.62 86 LEU A O 1
ATOM 716 N N . TYR A 1 87 ? -2.178 -17.766 -4.492 1 93.44 87 TYR A N 1
ATOM 717 C CA . TYR A 1 87 ? -1.086 -18.656 -4.105 1 93.44 87 TYR A CA 1
ATOM 718 C C . TYR A 1 87 ? -0.998 -19.844 -5.043 1 93.44 87 TYR A C 1
ATOM 720 O O . TYR A 1 87 ? 0.093 -20.219 -5.484 1 93.44 87 TYR A O 1
ATOM 728 N N . LYS A 1 88 ? -2.119 -20.438 -5.336 1 93.62 88 LYS A N 1
ATOM 729 C CA . LYS A 1 88 ? -2.148 -21.594 -6.215 1 93.62 88 LYS A CA 1
ATOM 730 C C . LYS A 1 88 ? -1.601 -21.25 -7.598 1 93.62 88 LYS A C 1
ATOM 732 O O . LYS A 1 88 ? -0.864 -22.047 -8.195 1 93.62 88 LYS A O 1
ATOM 737 N N . GLU A 1 89 ? -2.021 -20.125 -8.078 1 92.19 89 GLU A N 1
ATOM 738 C CA . GLU A 1 89 ? -1.511 -19.672 -9.375 1 92.19 89 GLU A CA 1
ATOM 739 C C . GLU A 1 89 ? -0.004 -19.438 -9.32 1 92.19 89 GLU A C 1
ATOM 741 O O . GLU A 1 89 ? 0.72 -19.812 -10.25 1 92.19 89 GLU A O 1
ATOM 746 N N . CYS A 1 90 ? 0.458 -18.875 -8.305 1 91.25 90 CYS A N 1
ATOM 747 C CA . CYS A 1 90 ? 1.888 -18.641 -8.125 1 91.25 90 CYS A CA 1
ATOM 748 C C . CYS A 1 90 ? 2.646 -19.969 -8.078 1 91.25 90 CYS A C 1
ATOM 750 O O . CYS A 1 90 ? 3.688 -20.109 -8.727 1 91.25 90 CYS A O 1
ATOM 752 N N . ASP A 1 91 ? 2.107 -20.844 -7.363 1 90.69 91 ASP A N 1
ATOM 753 C CA . ASP A 1 91 ? 2.709 -22.172 -7.258 1 90.69 91 ASP A CA 1
ATOM 754 C C . ASP A 1 91 ? 2.773 -22.859 -8.625 1 90.69 91 ASP A C 1
ATOM 756 O O . ASP A 1 91 ? 3.773 -23.5 -8.953 1 90.69 91 ASP A O 1
ATOM 760 N N . ARG A 1 92 ? 1.724 -22.75 -9.305 1 91.44 92 ARG A N 1
ATOM 761 C CA . ARG A 1 92 ? 1.682 -23.312 -10.656 1 91.44 92 ARG A CA 1
ATOM 762 C C . ARG A 1 92 ? 2.764 -22.688 -11.531 1 91.44 92 ARG A C 1
ATOM 764 O O . ARG A 1 92 ? 3.496 -23.406 -12.219 1 91.44 92 ARG A O 1
ATOM 771 N N . ILE A 1 93 ? 2.891 -21.391 -11.523 1 89.06 93 ILE A N 1
ATOM 772 C CA . ILE A 1 93 ? 3.871 -20.656 -12.32 1 89.06 93 ILE A CA 1
ATOM 773 C C . ILE A 1 93 ? 5.281 -21.094 -11.93 1 89.06 93 ILE A C 1
ATOM 775 O O . ILE A 1 93 ? 6.117 -21.375 -12.797 1 89.06 93 ILE A O 1
ATOM 779 N N . MET A 1 94 ? 5.5 -21.219 -10.688 1 86.25 94 MET A N 1
ATOM 780 C CA . MET A 1 94 ? 6.82 -21.594 -10.195 1 86.25 94 MET A CA 1
ATOM 781 C C . MET A 1 94 ? 7.176 -23.016 -10.617 1 86.25 94 MET A C 1
ATOM 783 O O . MET A 1 94 ? 8.32 -23.297 -10.969 1 86.25 94 MET A O 1
ATOM 787 N N . THR A 1 95 ? 6.215 -23.859 -10.562 1 88.06 95 THR A N 1
ATOM 788 C CA . THR A 1 95 ? 6.414 -25.25 -10.984 1 88.06 95 THR A CA 1
ATOM 789 C C . THR A 1 95 ? 6.742 -25.312 -12.477 1 88.06 95 THR A C 1
ATOM 791 O O . THR A 1 95 ? 7.648 -26.047 -12.883 1 88.06 95 THR A O 1
ATOM 794 N N . LEU A 1 96 ? 6.074 -24.516 -13.227 1 85.75 96 LEU A N 1
ATOM 795 C CA . LEU A 1 96 ? 6.305 -24.469 -14.664 1 85.75 96 LEU A CA 1
ATOM 796 C C . LEU A 1 96 ? 7.688 -23.906 -14.977 1 85.75 96 LEU A C 1
ATOM 798 O O . LEU A 1 96 ? 8.383 -24.406 -15.859 1 85.75 96 LEU A O 1
ATOM 802 N N . LEU A 1 97 ? 8.07 -22.922 -14.25 1 83 97 LEU A N 1
ATOM 803 C CA . LEU A 1 97 ? 9.375 -22.312 -14.453 1 83 97 LEU A CA 1
ATOM 804 C C . LEU A 1 97 ? 10.492 -23.281 -14.086 1 83 97 LEU A C 1
ATOM 806 O O . LEU A 1 97 ? 11.516 -23.344 -14.773 1 83 97 LEU A O 1
ATOM 810 N N . LYS A 1 98 ? 10.344 -24.031 -13.102 1 83.06 98 LYS A N 1
ATOM 811 C CA . LYS A 1 98 ? 11.336 -25.016 -12.688 1 83.06 98 LYS A CA 1
ATOM 812 C C . LYS A 1 98 ? 11.445 -26.141 -13.711 1 83.06 98 LYS A C 1
ATOM 814 O O . LYS A 1 98 ? 12.547 -26.594 -14.031 1 83.06 98 LYS A O 1
ATOM 819 N N . THR A 1 99 ? 10.359 -26.547 -14.188 1 84.69 99 THR A N 1
ATOM 820 C CA . THR A 1 99 ? 10.328 -27.609 -15.18 1 84.69 99 THR A CA 1
ATOM 821 C C . THR A 1 99 ? 11.008 -27.172 -16.469 1 84.69 99 THR A C 1
ATOM 823 O O . THR A 1 99 ? 11.766 -27.922 -17.078 1 84.69 99 THR A O 1
ATOM 826 N N . SER A 1 100 ? 10.766 -25.953 -16.828 1 81.38 100 SER A N 1
ATOM 827 C CA . SER A 1 100 ? 11.367 -25.406 -18.031 1 81.38 100 SER A CA 1
ATOM 828 C C . SER A 1 100 ? 12.883 -25.281 -17.891 1 81.38 100 SER A C 1
ATOM 830 O O . SER A 1 100 ? 13.625 -25.562 -18.828 1 81.38 100 SER A O 1
ATOM 832 N N . LYS A 1 101 ? 13.328 -24.922 -16.797 1 78.81 101 LYS A N 1
ATOM 833 C CA . LYS A 1 101 ? 14.758 -24.781 -16.531 1 78.81 101 LYS A CA 1
ATOM 834 C C . LYS A 1 101 ? 15.445 -26.156 -16.516 1 78.81 101 LYS A C 1
ATOM 836 O O . LYS A 1 101 ? 16.578 -26.281 -16.969 1 78.81 101 LYS A O 1
ATOM 841 N N . MET A 1 102 ? 14.773 -27.109 -16.062 1 78.25 102 MET A N 1
ATOM 842 C CA . MET A 1 102 ? 15.305 -28.469 -16.047 1 78.25 102 MET A CA 1
ATOM 843 C C . MET A 1 102 ? 15.445 -29.016 -17.469 1 78.25 102 MET A C 1
ATOM 845 O O . MET A 1 102 ? 16.453 -29.656 -17.797 1 78.25 102 MET A O 1
ATOM 849 N N . ILE A 1 103 ? 14.531 -28.609 -18.25 1 76.94 103 ILE A N 1
ATOM 850 C CA . ILE A 1 103 ? 14.562 -29.062 -19.641 1 76.94 103 ILE A CA 1
ATOM 851 C C . ILE A 1 103 ? 15.688 -28.359 -20.391 1 76.94 103 ILE A C 1
ATOM 853 O O . ILE A 1 103 ? 16.422 -28.984 -21.172 1 76.94 103 ILE A O 1
ATOM 857 N N . GLU A 1 104 ? 15.852 -27.094 -20.109 1 73.56 104 GLU A N 1
ATOM 858 C CA . GLU A 1 104 ? 16.922 -26.328 -20.75 1 73.56 104 GLU A CA 1
ATOM 859 C C . GLU A 1 104 ? 18.297 -26.828 -20.312 1 73.56 104 GLU A C 1
ATOM 861 O O . GLU A 1 104 ? 19.219 -26.938 -21.125 1 73.56 104 GLU A O 1
ATOM 866 N N . LYS A 1 105 ? 18.422 -27.188 -19.156 1 75.06 105 LYS A N 1
ATOM 867 C CA . LYS A 1 105 ? 19.688 -27.703 -18.625 1 75.06 105 LYS A CA 1
ATOM 868 C C . LYS A 1 105 ? 20 -29.078 -19.219 1 75.06 105 LYS A C 1
ATOM 870 O O . LYS A 1 105 ? 21.156 -29.375 -19.531 1 75.06 105 LYS A O 1
ATOM 875 N N . ASP A 1 106 ? 19.016 -29.844 -19.359 1 73.81 106 ASP A N 1
ATOM 876 C CA . ASP A 1 106 ? 19.203 -31.172 -19.922 1 73.81 106 ASP A CA 1
ATOM 877 C C . ASP A 1 106 ? 19.547 -31.078 -21.422 1 73.81 106 ASP A C 1
ATOM 879 O O . ASP A 1 106 ? 20.328 -31.875 -21.922 1 73.81 106 ASP A O 1
ATOM 883 N N . SER A 1 107 ? 18.953 -30.094 -22.031 1 69.12 107 SER A N 1
ATOM 884 C CA . SER A 1 107 ? 19.219 -29.938 -23.453 1 69.12 107 SER A CA 1
ATOM 885 C C . SER A 1 107 ? 20.641 -29.422 -23.703 1 69.12 107 SER A C 1
ATOM 887 O O . SER A 1 107 ? 21.266 -29.781 -24.703 1 69.12 107 SER A O 1
ATOM 889 N N . ILE A 1 108 ? 21.094 -28.656 -22.844 1 65.06 108 ILE A N 1
ATOM 890 C CA . ILE A 1 108 ? 22.453 -28.156 -22.984 1 65.06 108 ILE A CA 1
ATOM 891 C C . ILE A 1 108 ? 23.453 -29.25 -22.641 1 65.06 108 ILE A C 1
ATOM 893 O O . ILE A 1 108 ? 24.5 -29.375 -23.297 1 65.06 108 ILE A O 1
ATOM 897 N N . GLY A 1 109 ? 23.141 -30.062 -21.734 1 59.31 109 GLY A N 1
ATOM 898 C CA . GLY A 1 109 ? 24.016 -31.172 -21.391 1 59.31 109 GLY A CA 1
ATOM 899 C C . GLY A 1 109 ? 24.109 -32.219 -22.484 1 59.31 109 GLY A C 1
ATOM 900 O O . GLY A 1 109 ? 25.156 -32.812 -22.672 1 59.31 109 GLY A O 1
ATOM 901 N N . VAL A 1 110 ? 23.109 -32.406 -23.203 1 60.81 110 VAL A N 1
ATOM 902 C CA . VAL A 1 110 ? 23.078 -33.406 -24.266 1 60.81 110 VAL A CA 1
ATOM 903 C C . VAL A 1 110 ? 23.875 -32.906 -25.469 1 60.81 110 VAL A C 1
ATOM 905 O O . VAL A 1 110 ? 24.578 -33.688 -26.125 1 60.81 110 VAL A O 1
ATOM 908 N N . ASN A 1 111 ? 23.828 -31.641 -25.688 1 57.53 111 ASN A N 1
ATOM 909 C CA . ASN A 1 111 ? 24.547 -31.156 -26.859 1 57.53 111 ASN A CA 1
ATOM 910 C C . ASN A 1 111 ? 26.062 -31.219 -26.656 1 57.53 111 ASN A C 1
ATOM 912 O O . ASN A 1 111 ? 26.812 -31.406 -27.609 1 57.53 111 ASN A O 1
ATOM 916 N N . VAL A 1 112 ? 26.469 -31.234 -25.453 1 54.78 112 VAL A N 1
ATOM 917 C CA . VAL A 1 112 ? 27.906 -31.281 -25.203 1 54.78 112 VAL A CA 1
ATOM 918 C C . VAL A 1 112 ? 28.422 -32.719 -25.406 1 54.78 112 VAL A C 1
ATOM 920 O O . VAL A 1 112 ? 29.609 -32.938 -25.594 1 54.78 112 VAL A O 1
ATOM 923 N N . VAL A 1 113 ? 27.641 -33.688 -25.281 1 55.59 113 VAL A N 1
ATOM 924 C CA . VAL A 1 113 ? 28.172 -35.062 -25.344 1 55.59 113 VAL A CA 1
ATOM 925 C C . VAL A 1 113 ? 28.297 -35.5 -26.797 1 55.59 113 VAL A C 1
ATOM 927 O O . VAL A 1 113 ? 29.047 -36.406 -27.109 1 55.59 113 VAL A O 1
ATOM 930 N N . LYS A 1 114 ? 27.438 -35 -27.625 1 49.72 114 LYS A N 1
ATOM 931 C CA . LYS A 1 114 ? 27.469 -35.594 -28.953 1 49.72 114 LYS A CA 1
ATOM 932 C C . LYS A 1 114 ? 28.625 -35.062 -29.781 1 49.72 114 LYS A C 1
ATOM 934 O O . LYS A 1 114 ? 28.875 -35.531 -30.891 1 49.72 114 LYS A O 1
ATOM 939 N N . ALA A 1 115 ? 29.25 -34.031 -29.266 1 47.47 115 ALA A N 1
ATOM 940 C CA . ALA A 1 115 ? 30.312 -33.562 -30.172 1 47.47 115 ALA A CA 1
ATOM 941 C C . ALA A 1 115 ? 31.578 -34.375 -29.969 1 47.47 115 ALA A C 1
ATOM 943 O O . ALA A 1 115 ? 32.438 -34 -29.172 1 47.47 115 ALA A O 1
ATOM 944 N N . GLY A 1 116 ? 31.469 -35.594 -29.484 1 45.12 116 GLY A N 1
ATOM 945 C CA . GLY A 1 116 ? 32.719 -36.344 -29.438 1 45.12 116 GLY A CA 1
ATOM 946 C C . GLY A 1 116 ? 33.406 -36.438 -30.781 1 45.12 116 GLY A C 1
ATOM 947 O O . GLY A 1 116 ? 32.781 -36.219 -31.828 1 45.12 116 GLY A O 1
ATOM 948 N N . PRO A 1 117 ? 34.75 -36.375 -30.812 1 46.09 117 PRO A N 1
ATOM 949 C CA . PRO A 1 117 ? 35.594 -36.406 -32 1 46.09 117 PRO A CA 1
ATOM 950 C C . PRO A 1 117 ? 35.188 -37.531 -32.969 1 46.09 117 PRO A C 1
ATOM 952 O O . PRO A 1 117 ? 34.938 -38.656 -32.562 1 46.09 117 PRO A O 1
ATOM 955 N N . SER A 1 118 ? 34.312 -37.344 -33.906 1 43.19 118 SER A N 1
ATOM 956 C CA . SER A 1 118 ? 34.125 -38.312 -34.969 1 43.19 118 SER A CA 1
ATOM 957 C C . SER A 1 118 ? 35.469 -38.812 -35.5 1 43.19 118 SER A C 1
ATOM 959 O O . SER A 1 118 ? 36.281 -38.031 -36 1 43.19 118 SER A O 1
ATOM 961 N N . HIS A 1 119 ? 36.25 -39.688 -34.781 1 42.19 119 HIS A N 1
ATOM 962 C CA . HIS A 1 119 ? 37.406 -40.344 -35.312 1 42.19 119 HIS A CA 1
ATOM 963 C C . HIS A 1 119 ? 37.125 -40.969 -36.688 1 42.19 119 HIS A C 1
ATOM 965 O O . HIS A 1 119 ? 36.25 -41.812 -36.812 1 42.19 119 HIS A O 1
ATOM 971 N N . THR A 1 120 ? 37.062 -40.188 -37.719 1 40.31 120 THR A N 1
ATOM 972 C CA . THR A 1 120 ? 37.094 -40.625 -39.125 1 40.31 120 THR A CA 1
ATOM 973 C C . THR A 1 120 ? 38.156 -41.719 -39.281 1 40.31 120 THR A C 1
ATOM 975 O O . THR A 1 120 ? 39.375 -41.438 -39.156 1 40.31 120 THR A O 1
ATOM 978 N N . GLU A 1 121 ? 38.031 -42.938 -38.719 1 42.94 121 GLU A N 1
ATOM 979 C CA . GLU A 1 121 ? 38.844 -44.062 -39.031 1 42.94 121 GLU A CA 1
ATOM 980 C C . GLU A 1 121 ? 39.031 -44.25 -40.562 1 42.94 121 GLU A C 1
ATOM 982 O O . GLU A 1 121 ? 38.031 -44.406 -41.281 1 42.94 121 GLU A O 1
ATOM 987 N N . ARG A 1 122 ? 39.906 -43.406 -41.125 1 43.59 122 ARG A N 1
ATOM 988 C CA . ARG A 1 122 ? 40.406 -43.594 -42.469 1 43.59 122 ARG A CA 1
ATOM 989 C C . ARG A 1 122 ? 40.781 -45.062 -42.75 1 43.59 122 ARG A C 1
ATOM 991 O O . ARG A 1 122 ? 41.594 -45.625 -42.031 1 43.59 122 ARG A O 1
ATOM 998 N N . ASP A 1 123 ? 39.875 -45.938 -43.094 1 42.66 123 ASP A N 1
ATOM 999 C CA . ASP A 1 123 ? 40.156 -47.281 -43.625 1 42.66 123 ASP A CA 1
ATOM 1000 C C . ASP A 1 123 ? 41.25 -47.219 -44.688 1 42.66 123 ASP A C 1
ATOM 1002 O O . ASP A 1 123 ? 41.062 -46.594 -45.719 1 42.66 123 ASP A O 1
ATOM 1006 N N . SER A 1 124 ? 42.5 -47 -44.281 1 42.78 124 SER A N 1
ATOM 1007 C CA . SER A 1 124 ? 43.625 -47.031 -45.188 1 42.78 124 SER A CA 1
ATOM 1008 C C . SER A 1 124 ? 43.656 -48.344 -46 1 42.78 124 SER A C 1
ATOM 1010 O O . SER A 1 124 ? 43.531 -49.438 -45.438 1 42.78 124 SER A O 1
ATOM 1012 N N . GLU A 1 125 ? 43.25 -48.344 -47.25 1 44.09 125 GLU A N 1
ATOM 1013 C CA . GLU A 1 125 ? 43.344 -49.375 -48.281 1 44.09 125 GLU A CA 1
ATOM 1014 C C . GLU A 1 125 ? 44.781 -49.844 -48.469 1 44.09 125 GLU A C 1
ATOM 1016 O O . GLU A 1 125 ? 45.719 -49.062 -48.312 1 44.09 125 GLU A O 1
ATOM 1021 N N . CYS A 1 126 ? 45.094 -51.125 -48.219 1 49.66 126 CYS A N 1
ATOM 1022 C CA . CYS A 1 126 ? 46.438 -51.688 -48.469 1 49.66 126 CYS A CA 1
ATOM 1023 C C . CYS A 1 126 ? 46.938 -51.312 -49.844 1 49.66 126 CYS A C 1
ATOM 1025 O O . CYS A 1 126 ? 46.188 -51.406 -50.844 1 49.66 126 CYS A O 1
ATOM 1027 N N . TRP A 1 127 ? 47.844 -50.438 -49.906 1 50.72 127 TRP A N 1
ATOM 1028 C CA . TRP A 1 127 ? 48.375 -49.969 -51.188 1 50.72 127 TRP A CA 1
ATOM 1029 C C . TRP A 1 127 ? 48.688 -51.156 -52.094 1 50.72 127 TRP A C 1
ATOM 1031 O O . TRP A 1 127 ? 48.75 -51 -53.312 1 50.72 127 TRP A O 1
ATOM 1041 N N . ASN A 1 128 ? 49.219 -52.281 -51.438 1 54.22 128 ASN A N 1
ATOM 1042 C CA . ASN A 1 128 ? 49.688 -53.375 -52.312 1 54.22 128 ASN A CA 1
ATOM 1043 C C . ASN A 1 128 ? 48.531 -54.094 -52.969 1 54.22 128 ASN A C 1
ATOM 1045 O O . ASN A 1 128 ? 48.562 -54.375 -54.156 1 54.22 128 ASN A O 1
ATOM 1049 N N . CYS A 1 129 ? 47.781 -54.906 -52.188 1 54.56 129 CYS A N 1
ATOM 1050 C CA . CYS A 1 129 ? 46.781 -55.812 -52.812 1 54.56 129 CYS A CA 1
ATOM 1051 C C . CYS A 1 129 ? 45.375 -55.219 -52.719 1 54.56 129 CYS A C 1
ATOM 1053 O O . CYS A 1 129 ? 44.438 -55.844 -53.188 1 54.56 129 CYS A O 1
ATOM 1055 N N . GLY A 1 130 ? 45.062 -53.844 -52.594 1 48.25 130 GLY A N 1
ATOM 1056 C CA . GLY A 1 130 ? 43.812 -53.062 -52.594 1 48.25 130 GLY A CA 1
ATOM 1057 C C . GLY A 1 130 ? 42.812 -53.5 -51.562 1 48.25 130 GLY A C 1
ATOM 1058 O O . GLY A 1 130 ? 41.719 -53 -51.5 1 48.25 130 GLY A O 1
ATOM 1059 N N . LYS A 1 131 ? 42.719 -54.75 -50.938 1 47 131 LYS A N 1
ATOM 1060 C CA . LYS A 1 131 ? 41.625 -55.312 -50.125 1 47 131 LYS A CA 1
ATOM 1061 C C . LYS A 1 131 ? 41.719 -54.781 -48.688 1 47 131 LYS A C 1
ATOM 1063 O O . LYS A 1 131 ? 42.781 -54.5 -48.188 1 47 131 LYS A O 1
ATOM 1068 N N . VAL A 1 132 ? 40.625 -54.281 -48.156 1 49.88 132 VAL A N 1
ATOM 1069 C CA . VAL A 1 132 ? 40.344 -53.688 -46.844 1 49.88 132 VAL A CA 1
ATOM 1070 C C . VAL A 1 132 ? 40.281 -54.812 -45.781 1 49.88 132 VAL A C 1
ATOM 1072 O O . VAL A 1 132 ? 39.844 -55.938 -46.094 1 49.88 132 VAL A O 1
ATOM 1075 N N . GLY A 1 133 ? 40.844 -55.094 -44.719 1 48.09 133 GLY A N 1
ATOM 1076 C CA . GLY A 1 133 ? 40.75 -55.938 -43.531 1 48.09 133 GLY A CA 1
ATOM 1077 C C . GLY A 1 133 ? 42.094 -56.5 -43.094 1 48.09 133 GLY A C 1
ATOM 1078 O O . GLY A 1 133 ? 42.219 -56.969 -41.969 1 48.09 133 GLY A O 1
ATOM 1079 N N . HIS A 1 134 ? 42.812 -57.312 -43.906 1 47.5 134 HIS A N 1
ATOM 1080 C CA . HIS A 1 134 ? 43.75 -58.281 -43.312 1 47.5 134 HIS A CA 1
ATOM 1081 C C . HIS A 1 134 ? 45.062 -57.625 -42.938 1 47.5 134 HIS A C 1
ATOM 1083 O O . HIS A 1 134 ? 45.656 -56.875 -43.719 1 47.5 134 HIS A O 1
ATOM 1089 N N . THR A 1 135 ? 45.25 -57.344 -41.688 1 42.38 135 THR A N 1
ATOM 1090 C CA . THR A 1 135 ? 46.531 -56.938 -41.125 1 42.38 135 THR A CA 1
ATOM 1091 C C . THR A 1 135 ? 47.656 -57.875 -41.531 1 42.38 135 THR A C 1
ATOM 1093 O O . THR A 1 135 ? 47.5 -59.094 -41.375 1 42.38 135 THR A O 1
ATOM 1096 N N . SER A 1 136 ? 48.531 -57.594 -42.5 1 34.03 136 SER A N 1
ATOM 1097 C CA . SER A 1 136 ? 49.781 -58.344 -42.406 1 34.03 136 SER A CA 1
ATOM 1098 C C . SER A 1 136 ? 50.469 -58.125 -41.062 1 34.03 136 SER A C 1
ATOM 1100 O O . SER A 1 136 ? 50.375 -57.062 -40.469 1 34.03 136 SER A O 1
ATOM 1102 N N . MET B 1 1 ? 1.051 -3.523 32.969 1 29.53 1 MET B N 1
ATOM 1103 C CA . MET B 1 1 ? 1.781 -3.713 31.719 1 29.53 1 MET B CA 1
ATOM 1104 C C . MET B 1 1 ? 0.966 -3.211 30.531 1 29.53 1 MET B C 1
ATOM 1106 O O . MET B 1 1 ? -0.121 -3.723 30.25 1 29.53 1 MET B O 1
ATOM 1110 N N . PHE B 1 2 ? 0.699 -2.018 30.328 1 34.56 2 PHE B N 1
ATOM 1111 C CA . PHE B 1 2 ? -0.175 -1.303 29.406 1 34.56 2 PHE B CA 1
ATOM 1112 C C . PHE B 1 2 ? 0.054 -1.768 27.969 1 34.56 2 PHE B C 1
ATOM 1114 O O . PHE B 1 2 ? 1.126 -1.542 27.406 1 34.56 2 PHE B O 1
ATOM 1121 N N . ASP B 1 3 ? -0.253 -2.975 27.547 1 43.5 3 ASP B N 1
ATOM 1122 C CA . ASP B 1 3 ? -0.141 -3.57 26.219 1 43.5 3 ASP B CA 1
ATOM 1123 C C . ASP B 1 3 ? -0.61 -2.598 25.125 1 43.5 3 ASP B C 1
ATOM 1125 O O . ASP B 1 3 ? -1.792 -2.252 25.078 1 43.5 3 ASP B O 1
ATOM 1129 N N . VAL B 1 4 ? 0.047 -1.513 24.969 1 48.88 4 VAL B N 1
ATOM 1130 C CA . VAL B 1 4 ? -0.317 -0.483 24 1 48.88 4 VAL B CA 1
ATOM 1131 C C . VAL B 1 4 ? -0.854 -1.135 22.719 1 48.88 4 VAL B C 1
ATOM 1133 O O . VAL B 1 4 ? -0.114 -1.815 22.016 1 48.88 4 VAL B O 1
ATOM 1136 N N . LYS B 1 5 ? -2.127 -1.694 22.797 1 60.34 5 LYS B N 1
ATOM 1137 C CA . LYS B 1 5 ? -2.809 -2.285 21.641 1 60.34 5 LYS B CA 1
ATOM 1138 C C . LYS B 1 5 ? -2.711 -1.38 20.422 1 60.34 5 LYS B C 1
ATOM 1140 O O . LYS B 1 5 ? -2.996 -0.183 20.5 1 60.34 5 LYS B O 1
ATOM 1145 N N . GLN B 1 6 ? -1.814 -1.688 19.5 1 77.06 6 GLN B N 1
ATOM 1146 C CA . GLN B 1 6 ? -1.724 -0.935 18.266 1 77.06 6 GLN B CA 1
ATOM 1147 C C . GLN B 1 6 ? -3.109 -0.625 17.703 1 77.06 6 GLN B C 1
ATOM 1149 O O . GLN B 1 6 ? -4.031 -1.436 17.828 1 77.06 6 GLN B O 1
ATOM 1154 N N . SER B 1 7 ? -3.336 0.601 17.453 1 83.25 7 SER B N 1
ATOM 1155 C CA . SER B 1 7 ? -4.598 0.996 16.844 1 83.25 7 SER B CA 1
ATOM 1156 C C . SER B 1 7 ? -4.844 0.233 15.539 1 83.25 7 SER B C 1
ATOM 1158 O O . SER B 1 7 ? -3.906 -0.291 14.93 1 83.25 7 SER B O 1
ATOM 1160 N N . LEU B 1 8 ? -6.02 0.02 15.148 1 87.62 8 LEU B N 1
ATOM 1161 C CA . LEU B 1 8 ? -6.359 -0.619 13.883 1 87.62 8 LEU B CA 1
ATOM 1162 C C . LEU B 1 8 ? -5.676 0.09 12.719 1 87.62 8 LEU B C 1
ATOM 1164 O O . LEU B 1 8 ? -5.254 -0.554 11.75 1 87.62 8 LEU B O 1
ATOM 1168 N N . PHE B 1 9 ? -5.543 1.337 12.828 1 86.69 9 PHE B N 1
ATOM 1169 C CA . PHE B 1 9 ? -4.883 2.08 11.766 1 86.69 9 PHE B CA 1
ATOM 1170 C C . PHE B 1 9 ? -3.434 1.641 11.617 1 86.69 9 PHE B C 1
ATOM 1172 O O . PHE B 1 9 ? -2.963 1.401 10.5 1 86.69 9 PHE B O 1
ATOM 1179 N N . THR B 1 10 ? -2.789 1.547 12.719 1 87.62 10 THR B N 1
ATOM 1180 C CA . THR B 1 10 ? -1.389 1.14 12.695 1 87.62 10 THR B CA 1
ATOM 1181 C C . THR B 1 10 ? -1.241 -0.256 12.102 1 87.62 10 THR B C 1
ATOM 1183 O O . THR B 1 10 ? -0.336 -0.503 11.297 1 87.62 10 THR B O 1
ATOM 1186 N N . LEU B 1 11 ? -2.088 -1.074 12.469 1 91.5 11 LEU B N 1
ATOM 1187 C CA . LEU B 1 11 ? -2.057 -2.432 11.938 1 91.5 11 LEU B CA 1
ATOM 1188 C C . LEU B 1 11 ? -2.297 -2.43 10.43 1 91.5 11 LEU B C 1
ATOM 1190 O O . LEU B 1 11 ? -1.589 -3.109 9.688 1 91.5 11 LEU B O 1
ATOM 1194 N N . ARG B 1 12 ? -3.238 -1.665 9.969 1 92.31 12 ARG B N 1
ATOM 1195 C CA . ARG B 1 12 ? -3.551 -1.575 8.547 1 92.31 12 ARG B CA 1
ATOM 1196 C C . ARG B 1 12 ? -2.406 -0.927 7.773 1 92.31 12 ARG B C 1
ATOM 1198 O O . ARG B 1 12 ? -2.096 -1.336 6.652 1 92.31 12 ARG B O 1
ATOM 1205 N N . PHE B 1 13 ? -1.803 -0.005 8.414 1 91.25 13 PHE B N 1
ATOM 1206 C CA . PHE B 1 13 ? -0.652 0.641 7.789 1 91.25 13 PHE B CA 1
ATOM 1207 C C . PHE B 1 13 ? 0.494 -0.347 7.613 1 91.25 13 PHE B C 1
ATOM 1209 O O . PHE B 1 13 ? 1.205 -0.308 6.605 1 91.25 13 PHE B O 1
ATOM 1216 N N . GLN B 1 14 ? 0.678 -1.211 8.523 1 92.88 14 GLN B N 1
ATOM 1217 C CA . GLN B 1 14 ? 1.72 -2.229 8.445 1 92.88 14 GLN B CA 1
ATOM 1218 C C . GLN B 1 14 ? 1.462 -3.193 7.293 1 92.88 14 GLN B C 1
ATOM 1220 O O . GLN B 1 14 ? 2.402 -3.686 6.668 1 92.88 14 GLN B O 1
ATOM 1225 N N . CYS B 1 15 ? 0.253 -3.432 6.977 1 96.06 15 CYS B N 1
ATOM 1226 C CA . CYS B 1 15 ? -0.082 -4.32 5.871 1 96.06 15 CYS B CA 1
ATOM 1227 C C . CYS B 1 15 ? 0.387 -3.74 4.543 1 96.06 15 CYS B C 1
ATOM 1229 O O . CYS B 1 15 ? 0.779 -4.48 3.641 1 96.06 15 CYS B O 1
ATOM 1231 N N . LEU B 1 16 ? 0.381 -2.406 4.438 1 94.06 16 LEU B N 1
ATOM 1232 C CA . LEU B 1 16 ? 0.851 -1.75 3.221 1 94.06 16 LEU B CA 1
ATOM 1233 C C . LEU B 1 16 ? 2.357 -1.913 3.062 1 94.06 16 LEU B C 1
ATOM 1235 O O . LEU B 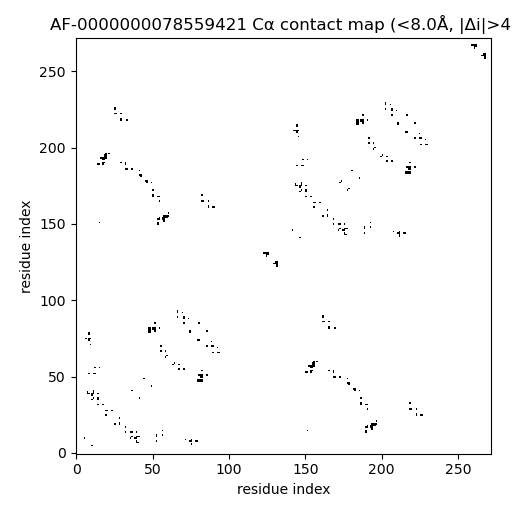1 16 ? 2.896 -1.715 1.971 1 94.06 16 LEU B O 1
ATOM 1239 N N . ASN B 1 17 ? 3.008 -2.283 4.172 1 93.69 17 ASN B N 1
ATOM 1240 C CA . ASN B 1 17 ? 4.461 -2.406 4.156 1 93.69 17 ASN B CA 1
ATOM 1241 C C . ASN B 1 17 ? 4.898 -3.865 4.078 1 93.69 17 ASN B C 1
ATOM 1243 O O . ASN B 1 17 ? 6.09 -4.168 4.18 1 93.69 17 ASN B O 1
ATOM 1247 N N . LEU B 1 18 ? 4.02 -4.715 3.906 1 96.06 18 LEU B N 1
ATOM 1248 C CA . LEU B 1 18 ? 4.363 -6.129 3.814 1 96.06 18 LEU B CA 1
ATOM 1249 C C . LEU B 1 18 ? 5.203 -6.406 2.572 1 96.06 18 LEU B C 1
ATOM 1251 O O . LEU B 1 18 ? 4.93 -5.863 1.499 1 96.06 18 LEU B O 1
ATOM 1255 N N . GLU B 1 19 ? 6.215 -7.172 2.781 1 96.06 19 GLU B N 1
ATOM 1256 C CA . GLU B 1 19 ? 7.086 -7.637 1.707 1 96.06 19 GLU B CA 1
ATOM 1257 C C . GLU B 1 19 ? 7.469 -9.102 1.9 1 96.06 19 GLU B C 1
ATOM 1259 O O . GLU B 1 19 ? 7.734 -9.539 3.023 1 96.06 19 GLU B O 1
ATOM 1264 N N . LYS B 1 20 ? 7.512 -9.805 0.851 1 95.81 20 LYS B N 1
ATOM 1265 C CA . LYS B 1 20 ? 8 -11.172 0.952 1 95.81 20 LYS B CA 1
ATOM 1266 C C . LYS B 1 20 ? 9.492 -11.195 1.286 1 95.81 20 LYS B C 1
ATOM 1268 O O . LYS B 1 20 ? 10.305 -10.586 0.585 1 95.81 20 LYS B O 1
ATOM 1273 N N . LYS B 1 21 ? 9.781 -11.875 2.271 1 95.06 21 LYS B N 1
ATOM 1274 C CA . LYS B 1 21 ? 11.18 -12.023 2.656 1 95.06 21 LYS B CA 1
ATOM 1275 C C . LYS B 1 21 ? 11.883 -13.047 1.768 1 95.06 21 LYS B C 1
ATOM 1277 O O . LYS B 1 21 ? 11.266 -14.016 1.314 1 95.06 21 LYS B O 1
ATOM 1282 N N . ASP B 1 22 ? 13.125 -12.898 1.615 1 91.31 22 ASP B N 1
ATOM 1283 C CA . ASP B 1 22 ? 13.914 -13.805 0.783 1 91.31 22 ASP B CA 1
ATOM 1284 C C . ASP B 1 22 ? 13.938 -15.211 1.376 1 91.31 22 ASP B C 1
ATOM 1286 O O . ASP B 1 22 ? 14.008 -16.203 0.641 1 91.31 22 ASP B O 1
ATOM 1290 N N . SER B 1 23 ? 13.852 -15.258 2.65 1 92.56 23 SER B N 1
ATOM 1291 C CA . SER B 1 23 ? 13.977 -16.531 3.357 1 92.56 23 SER B CA 1
ATOM 1292 C C . SER B 1 23 ? 12.648 -17.266 3.389 1 92.56 23 SER B C 1
ATOM 1294 O O . SER B 1 23 ? 12.594 -18.438 3.766 1 92.56 23 SER B O 1
ATOM 1296 N N . GLU B 1 24 ? 11.641 -16.672 3.016 1 93.5 24 GLU B N 1
ATOM 1297 C CA . GLU B 1 24 ? 10.328 -17.281 3.107 1 93.5 24 GLU B CA 1
ATOM 1298 C C . GLU B 1 24 ? 9.867 -17.812 1.753 1 93.5 24 GLU B C 1
ATOM 1300 O O . GLU B 1 24 ? 10.195 -17.234 0.712 1 93.5 24 GLU B O 1
ATOM 1305 N N . ASP B 1 25 ? 9.195 -18.969 1.772 1 91.56 25 ASP B N 1
ATOM 1306 C CA . ASP B 1 25 ? 8.547 -19.406 0.542 1 91.56 25 ASP B CA 1
ATOM 1307 C C . ASP B 1 25 ? 7.168 -18.766 0.384 1 91.56 25 ASP B C 1
ATOM 1309 O O . ASP B 1 25 ? 6.73 -18 1.244 1 91.56 25 ASP B O 1
ATOM 1313 N N . PHE B 1 26 ? 6.418 -19.016 -0.656 1 93.06 26 PHE B N 1
ATOM 1314 C CA . PHE B 1 26 ? 5.168 -18.344 -0.985 1 93.06 26 PHE B CA 1
ATOM 1315 C C . PHE B 1 26 ? 4.055 -18.766 -0.034 1 93.06 26 PHE B C 1
ATOM 1317 O O . PHE B 1 26 ? 3.145 -18 0.254 1 93.06 26 PHE B O 1
ATOM 1324 N N . MET B 1 27 ? 4.125 -20 0.422 1 94.69 27 MET B N 1
ATOM 1325 C CA . MET B 1 27 ? 3.123 -20.469 1.381 1 94.69 27 MET B CA 1
ATOM 1326 C C . MET B 1 27 ? 3.23 -19.703 2.693 1 94.69 27 MET B C 1
ATOM 1328 O O . MET B 1 27 ? 2.219 -19.266 3.242 1 94.69 27 MET B O 1
ATOM 1332 N N . GLU B 1 28 ? 4.445 -19.516 3.152 1 96.38 28 GLU B N 1
ATOM 1333 C CA . GLU B 1 28 ? 4.688 -18.766 4.375 1 96.38 28 GLU B CA 1
ATOM 1334 C C . GLU B 1 28 ? 4.277 -17.312 4.215 1 96.38 28 GLU B C 1
ATOM 1336 O O . GLU B 1 28 ? 3.629 -16.734 5.094 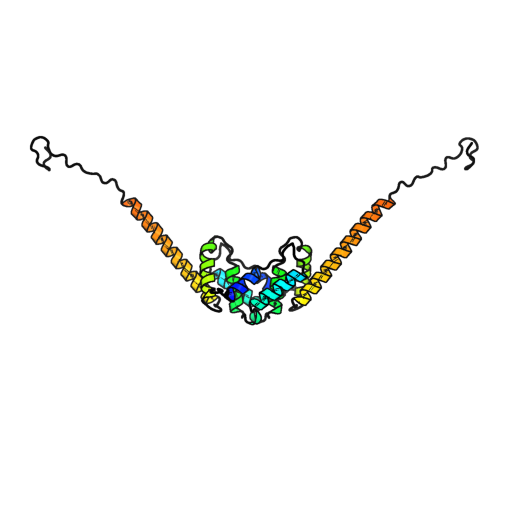1 96.38 28 GLU B O 1
ATOM 1341 N N . TYR B 1 29 ? 4.723 -16.766 3.082 1 96.62 29 TYR B N 1
ATOM 1342 C CA . TYR B 1 29 ? 4.375 -15.383 2.785 1 96.62 29 TYR B CA 1
ATOM 1343 C C . TYR B 1 29 ? 2.865 -15.195 2.754 1 96.62 29 TYR B C 1
ATOM 1345 O O . TYR B 1 29 ? 2.34 -14.242 3.334 1 96.62 29 TYR B O 1
ATOM 1353 N N . THR B 1 30 ? 2.154 -16.141 2.115 1 96.81 30 THR B N 1
ATOM 1354 C CA . THR B 1 30 ? 0.699 -16.094 2.021 1 96.81 30 THR B CA 1
ATOM 1355 C C . THR B 1 30 ? 0.065 -16.156 3.408 1 96.81 30 THR B C 1
ATOM 1357 O O . THR B 1 30 ? -0.871 -15.414 3.707 1 96.81 30 THR B O 1
ATOM 1360 N N . GLY B 1 31 ? 0.555 -17.031 4.211 1 97.44 31 GLY B N 1
ATOM 1361 C CA . GLY B 1 31 ? 0.069 -17.141 5.578 1 97.44 31 GLY B CA 1
ATOM 1362 C C . GLY B 1 31 ? 0.26 -15.875 6.379 1 97.44 31 GLY B C 1
ATOM 1363 O O . GLY B 1 31 ? -0.641 -15.453 7.109 1 97.44 31 GLY B O 1
ATOM 1364 N N . ARG B 1 32 ? 1.367 -15.289 6.266 1 97.69 32 ARG B N 1
ATOM 1365 C CA . ARG B 1 32 ? 1.676 -14.062 6.992 1 97.69 32 ARG B CA 1
ATOM 1366 C C . ARG B 1 32 ? 0.763 -12.922 6.555 1 97.69 32 ARG B C 1
ATOM 1368 O O . ARG B 1 32 ? 0.217 -12.195 7.391 1 97.69 32 ARG B O 1
ATOM 1375 N N . VAL B 1 33 ? 0.55 -12.766 5.238 1 97.5 33 VAL B N 1
ATOM 1376 C CA . VAL B 1 33 ? -0.334 -11.727 4.719 1 97.5 33 VAL B CA 1
ATOM 1377 C C . VAL B 1 33 ? -1.749 -11.938 5.254 1 97.5 33 VAL B C 1
ATOM 1379 O O . VAL B 1 33 ? -2.389 -10.992 5.727 1 97.5 33 VAL B O 1
ATOM 1382 N N . ASN B 1 34 ? -2.219 -13.188 5.199 1 97.25 34 ASN B N 1
ATOM 1383 C CA . ASN B 1 34 ? -3.551 -13.5 5.703 1 97.25 34 ASN B CA 1
ATOM 1384 C C . ASN B 1 34 ? -3.691 -13.148 7.18 1 97.25 34 ASN B C 1
ATOM 1386 O O . ASN B 1 34 ? -4.668 -12.508 7.578 1 97.25 34 ASN B O 1
ATOM 1390 N N . GLU B 1 35 ? -2.732 -13.539 7.918 1 97.31 35 GLU B N 1
ATOM 1391 C CA . GLU B 1 35 ? -2.768 -13.312 9.359 1 97.31 35 GLU B CA 1
ATOM 1392 C C . GLU B 1 35 ? -2.77 -11.82 9.68 1 97.31 35 GLU B C 1
ATOM 1394 O O . GLU B 1 35 ? -3.588 -11.359 10.477 1 97.31 35 GLU B O 1
ATOM 1399 N N . MET B 1 36 ? -1.907 -11.078 9.078 1 97.06 36 MET B N 1
ATOM 1400 C CA . MET B 1 36 ? -1.784 -9.656 9.352 1 97.06 36 MET B CA 1
ATOM 1401 C C . MET B 1 36 ? -3.045 -8.906 8.93 1 97.06 36 MET B C 1
ATOM 1403 O O . MET B 1 36 ? -3.521 -8.023 9.648 1 97.06 36 MET B O 1
ATOM 1407 N N . CYS B 1 37 ? -3.586 -9.297 7.801 1 96.69 37 CYS B N 1
ATOM 1408 C CA . CYS B 1 37 ? -4.781 -8.617 7.312 1 96.69 37 CYS B CA 1
ATOM 1409 C C . CYS B 1 37 ? -5.992 -8.953 8.172 1 96.69 37 CYS B C 1
ATOM 1411 O O . CYS B 1 37 ? -6.871 -8.109 8.367 1 96.69 37 CYS B O 1
ATOM 1413 N N . GLU B 1 38 ? -6.09 -10.18 8.688 1 96.12 38 GLU B N 1
ATOM 1414 C CA . GLU B 1 38 ? -7.152 -10.539 9.625 1 96.12 38 GLU B CA 1
ATOM 1415 C C . GLU B 1 38 ? -7.035 -9.758 10.93 1 96.12 38 GLU B C 1
ATOM 1417 O O . GLU B 1 38 ? -8.031 -9.258 11.453 1 96.12 38 GLU B O 1
ATOM 1422 N N . TYR B 1 39 ? -5.832 -9.602 11.391 1 95.44 39 TYR B N 1
ATOM 1423 C CA . TYR B 1 39 ? -5.582 -8.852 12.609 1 95.44 39 TYR B CA 1
ATOM 1424 C C . TYR B 1 39 ? -5.938 -7.383 12.43 1 95.44 39 TYR B C 1
ATOM 1426 O O . TYR B 1 39 ? -6.406 -6.73 13.367 1 95.44 39 TYR B O 1
ATOM 1434 N N . ALA B 1 40 ? -5.758 -6.887 11.258 1 94.88 40 ALA B N 1
ATOM 1435 C CA . ALA B 1 40 ? -6.02 -5.484 10.953 1 94.88 40 ALA B CA 1
ATOM 1436 C C . ALA B 1 40 ? -7.5 -5.254 10.656 1 94.88 40 ALA B C 1
ATOM 1438 O O . ALA B 1 40 ? -7.914 -4.129 10.367 1 94.88 40 ALA B O 1
ATOM 1439 N N . ASN B 1 41 ? -8.281 -6.293 10.594 1 94.75 41 ASN B N 1
ATOM 1440 C CA . ASN B 1 41 ? -9.734 -6.238 10.445 1 94.75 41 ASN B CA 1
ATOM 1441 C C . ASN B 1 41 ? -10.141 -5.473 9.188 1 94.75 41 ASN B C 1
ATOM 1443 O O . ASN B 1 41 ? -10.969 -4.559 9.258 1 94.75 41 ASN B O 1
ATOM 1447 N N . PHE B 1 42 ? -9.617 -5.859 8.031 1 93.62 42 PHE B N 1
ATOM 1448 C CA . PHE B 1 42 ? -9.891 -5.18 6.77 1 93.62 42 PHE B CA 1
ATOM 1449 C C . PHE B 1 42 ? -11.344 -5.387 6.352 1 93.62 42 PHE B C 1
ATOM 1451 O O . PHE B 1 42 ? -11.859 -4.66 5.504 1 93.62 42 PHE B O 1
ATOM 1458 N N . SER B 1 43 ? -12 -6.363 6.922 1 91.38 43 SER B N 1
ATOM 1459 C CA . SER B 1 43 ? -13.406 -6.586 6.613 1 91.38 43 SER B CA 1
ATOM 1460 C C . SER B 1 43 ? -14.266 -5.414 7.082 1 91.38 43 SER B C 1
ATOM 1462 O O . SER B 1 43 ? -15.398 -5.242 6.625 1 91.38 43 SER B O 1
ATOM 1464 N N . GLU B 1 44 ? -13.688 -4.578 7.922 1 90.69 44 GLU B N 1
ATOM 1465 C CA . GLU B 1 44 ? -14.469 -3.482 8.492 1 90.69 44 GLU B CA 1
ATOM 1466 C C . GLU B 1 44 ? -13.984 -2.133 7.957 1 90.69 44 GLU B C 1
ATOM 1468 O O . GLU B 1 44 ? -14.516 -1.088 8.344 1 90.69 44 GLU B O 1
ATOM 1473 N N . VAL B 1 45 ? -13.016 -2.168 7.117 1 90.25 45 VAL B N 1
ATOM 1474 C CA . VAL B 1 45 ? -12.5 -0.896 6.621 1 90.25 45 VAL B CA 1
ATOM 1475 C C . VAL B 1 45 ? -13.383 -0.392 5.484 1 90.25 45 VAL B C 1
ATOM 1477 O O . VAL B 1 45 ? -13.828 -1.174 4.637 1 90.25 45 VAL B O 1
ATOM 1480 N N . ASP B 1 46 ? -13.75 0.842 5.543 1 90.94 46 ASP B N 1
ATOM 1481 C CA . ASP B 1 46 ? -14.539 1.401 4.449 1 90.94 46 ASP B CA 1
ATOM 1482 C C . ASP B 1 46 ? -13.656 2.17 3.471 1 90.94 46 ASP B C 1
ATOM 1484 O O . ASP B 1 46 ? -12.43 2.225 3.637 1 90.94 46 ASP B O 1
ATOM 1488 N N . ALA B 1 47 ? -14.242 2.713 2.463 1 93.12 47 ALA B N 1
ATOM 1489 C CA . ALA B 1 47 ? -13.508 3.383 1.395 1 93.12 47 ALA B CA 1
ATOM 1490 C C . ALA B 1 47 ? -12.742 4.59 1.931 1 93.12 47 ALA B C 1
ATOM 1492 O O . ALA B 1 47 ? -11.617 4.859 1.503 1 93.12 47 ALA B O 1
ATOM 1493 N N . GLU B 1 48 ? -13.344 5.316 2.875 1 92.19 48 GLU B N 1
ATOM 1494 C CA . GLU B 1 48 ? -12.688 6.492 3.445 1 92.19 48 GLU B CA 1
ATOM 1495 C C . GLU B 1 48 ? -11.445 6.105 4.238 1 92.19 48 GLU B C 1
ATOM 1497 O O . GLU B 1 48 ? -10.422 6.789 4.168 1 92.19 48 GLU B O 1
ATOM 1502 N N . GLY B 1 49 ? -11.586 5.016 4.977 1 91 49 GLY B N 1
ATOM 1503 C CA . GLY B 1 49 ? -10.43 4.512 5.695 1 91 49 GLY B CA 1
ATOM 1504 C C . GLY B 1 49 ? -9.289 4.098 4.781 1 91 49 GLY B C 1
ATOM 1505 O O . GLY B 1 49 ? -8.117 4.352 5.082 1 91 49 GLY B O 1
ATOM 1506 N N . LEU B 1 50 ? -9.602 3.541 3.65 1 94.44 50 LEU B N 1
ATOM 1507 C CA . LEU B 1 50 ? -8.594 3.125 2.686 1 94.44 50 LEU B CA 1
ATOM 1508 C C . LEU B 1 50 ? -7.941 4.336 2.023 1 94.44 50 LEU B C 1
ATOM 1510 O O . LEU B 1 50 ? -6.719 4.383 1.864 1 94.44 50 LEU B O 1
ATOM 1514 N N . LYS B 1 51 ? -8.734 5.289 1.693 1 95.25 51 LYS B N 1
ATOM 1515 C CA . LYS B 1 51 ? -8.195 6.52 1.123 1 95.25 51 LYS B CA 1
ATOM 1516 C C . LYS B 1 51 ? -7.203 7.18 2.078 1 95.25 51 LYS B C 1
ATOM 1518 O O . LYS B 1 51 ? -6.137 7.633 1.659 1 95.25 51 LYS B O 1
ATOM 1523 N N . ALA B 1 52 ? -7.621 7.242 3.344 1 93.19 52 ALA B N 1
ATOM 1524 C CA . ALA B 1 52 ? -6.758 7.836 4.359 1 93.19 52 ALA B CA 1
ATOM 1525 C C . ALA B 1 52 ? -5.441 7.07 4.477 1 93.19 52 ALA B C 1
ATOM 1527 O O . ALA B 1 52 ? -4.371 7.676 4.582 1 93.19 52 ALA B O 1
ATOM 1528 N N . LEU B 1 53 ? -5.535 5.789 4.434 1 92.25 53 LEU B N 1
ATOM 1529 C CA . LEU B 1 53 ? -4.355 4.934 4.52 1 92.25 53 LEU B CA 1
ATOM 1530 C C . LEU B 1 53 ? -3.424 5.172 3.338 1 92.25 53 LEU B C 1
ATOM 1532 O O . LEU B 1 53 ? -2.217 5.355 3.521 1 92.25 53 LEU B O 1
ATOM 1536 N N . PHE B 1 54 ? -3.984 5.191 2.133 1 95.88 54 PHE B N 1
ATOM 1537 C CA . PHE B 1 54 ? -3.182 5.402 0.934 1 95.88 54 PHE B CA 1
ATOM 1538 C C . PHE B 1 54 ? -2.578 6.801 0.925 1 95.88 54 PHE B C 1
ATOM 1540 O O . PHE B 1 54 ? -1.44 6.988 0.49 1 95.88 54 PHE B O 1
ATOM 1547 N N . TRP B 1 55 ? -3.33 7.742 1.375 1 95.56 55 TRP B N 1
ATOM 1548 C CA . TRP B 1 55 ? -2.889 9.133 1.428 1 95.56 55 TRP B CA 1
ATOM 1549 C C . TRP B 1 55 ? -1.652 9.273 2.309 1 95.56 55 TRP B C 1
ATOM 1551 O O . TRP B 1 55 ? -0.651 9.859 1.892 1 95.56 55 TRP B O 1
ATOM 1561 N N . ILE B 1 56 ? -1.667 8.68 3.453 1 92.5 56 ILE B N 1
ATOM 1562 C CA . ILE B 1 56 ? -0.549 8.773 4.387 1 92.5 56 ILE B CA 1
ATOM 1563 C C . ILE B 1 56 ? 0.638 7.98 3.852 1 92.5 56 ILE B C 1
ATOM 1565 O O . ILE B 1 56 ? 1.787 8.406 3.969 1 92.5 56 ILE B O 1
ATOM 1569 N N . TYR B 1 57 ? 0.329 6.855 3.314 1 93.62 57 TYR B N 1
ATOM 1570 C CA . TYR B 1 57 ? 1.367 5.984 2.777 1 93.62 57 TYR B CA 1
ATOM 1571 C C . TYR B 1 57 ? 2.131 6.672 1.652 1 93.62 57 TYR B C 1
ATOM 1573 O O . TYR B 1 57 ? 3.322 6.422 1.458 1 93.62 57 TYR B O 1
ATOM 1581 N N . GLY B 1 58 ? 1.484 7.547 0.945 1 94.88 58 GLY B N 1
ATOM 1582 C CA . GLY B 1 58 ? 2.07 8.227 -0.2 1 94.88 58 GLY B CA 1
ATOM 1583 C C . GLY B 1 58 ? 2.988 9.367 0.189 1 94.88 58 GLY B C 1
ATOM 1584 O O . GLY B 1 58 ? 3.613 9.992 -0.673 1 94.88 58 GLY B O 1
ATOM 1585 N N . LEU B 1 59 ? 3.057 9.68 1.465 1 93.19 59 LEU B N 1
ATOM 1586 C CA . LEU B 1 59 ? 3.963 10.719 1.943 1 93.19 59 LEU B CA 1
ATOM 1587 C C . LEU B 1 59 ? 5.367 10.156 2.143 1 93.19 59 LEU B C 1
ATOM 1589 O O . LEU B 1 59 ? 5.793 9.922 3.277 1 93.19 59 LEU B O 1
ATOM 1593 N N . LYS B 1 60 ? 6.117 10.086 1.086 1 90.81 60 LYS B N 1
ATOM 1594 C CA . LYS B 1 60 ? 7.414 9.414 1.116 1 90.81 60 LYS B CA 1
ATOM 1595 C C . LYS B 1 60 ? 8.555 10.422 1.109 1 90.81 60 LYS B C 1
ATOM 1597 O O . LYS B 1 60 ? 9.688 10.086 1.465 1 90.81 60 LYS B O 1
ATOM 1602 N N . SER B 1 61 ? 8.242 11.578 0.718 1 89.75 61 SER B N 1
ATOM 1603 C CA . SER B 1 61 ? 9.289 12.586 0.587 1 89.75 61 SER B CA 1
ATOM 1604 C C . SER B 1 61 ? 9.867 12.961 1.947 1 89.75 61 SER B C 1
ATOM 1606 O O . SER B 1 61 ? 9.148 13.016 2.943 1 89.75 61 SER B O 1
ATOM 1608 N N . ASN B 1 62 ? 11.133 13.344 1.938 1 85.69 62 ASN B N 1
ATOM 1609 C CA . ASN B 1 62 ? 11.781 13.828 3.152 1 85.69 62 ASN B CA 1
ATOM 1610 C C . ASN B 1 62 ? 11.156 15.133 3.645 1 85.69 62 ASN B C 1
ATOM 1612 O O . ASN B 1 62 ? 11.188 15.43 4.84 1 85.69 62 ASN B O 1
ATOM 1616 N N . LYS B 1 63 ? 10.57 15.836 2.785 1 83.5 63 LYS B N 1
ATOM 1617 C CA . LYS B 1 63 ? 9.914 17.094 3.141 1 83.5 63 LYS B CA 1
ATOM 1618 C C . LYS B 1 63 ? 8.719 16.844 4.055 1 83.5 63 LYS B C 1
ATOM 1620 O O . LYS B 1 63 ? 8.273 17.75 4.758 1 83.5 63 LYS B O 1
ATOM 1625 N N . ASP B 1 64 ? 8.281 15.562 3.961 1 83.94 64 ASP B N 1
ATOM 1626 C CA . ASP B 1 64 ? 7.078 15.219 4.723 1 83.94 64 ASP B CA 1
ATOM 1627 C C . ASP B 1 64 ? 7.438 14.484 6.012 1 83.94 64 ASP B C 1
ATOM 1629 O O . ASP B 1 64 ? 6.551 14.031 6.738 1 83.94 64 ASP B O 1
ATOM 1633 N N . ARG B 1 65 ? 8.648 14.422 6.27 1 82.88 65 ARG B N 1
ATOM 1634 C CA . ARG B 1 65 ? 9.141 13.617 7.383 1 82.88 65 ARG B CA 1
ATOM 1635 C C . ARG B 1 65 ? 8.617 14.141 8.719 1 82.88 65 ARG B C 1
ATOM 1637 O O . ARG B 1 65 ? 8.359 13.367 9.633 1 82.88 65 ARG B O 1
ATOM 1644 N N . ASP B 1 66 ? 8.469 15.461 8.789 1 80.94 66 ASP B N 1
ATOM 1645 C CA . ASP B 1 66 ? 8.07 16.062 10.055 1 80.94 66 ASP B CA 1
ATOM 1646 C C . ASP B 1 66 ? 6.57 15.938 10.281 1 80.94 66 ASP B C 1
ATOM 1648 O O . ASP B 1 66 ? 6.102 15.961 11.422 1 80.94 66 ASP B O 1
ATOM 1652 N N . ILE B 1 67 ? 5.855 15.727 9.227 1 88.06 67 ILE B N 1
ATOM 1653 C CA . ILE B 1 67 ? 4.402 15.742 9.344 1 88.06 67 ILE B CA 1
ATOM 1654 C C . ILE B 1 67 ? 3.883 14.32 9.555 1 88.06 67 ILE B C 1
ATOM 1656 O O . ILE B 1 67 ? 2.848 14.117 10.195 1 88.06 67 ILE B O 1
ATOM 1660 N N . ARG B 1 68 ? 4.555 13.312 9.078 1 85.81 68 ARG B N 1
ATOM 1661 C CA . ARG B 1 68 ? 4.094 11.922 9.062 1 85.81 68 ARG B CA 1
ATOM 1662 C C . ARG B 1 68 ? 3.783 11.43 10.469 1 85.81 68 ARG B C 1
ATOM 1664 O O . ARG B 1 68 ? 2.686 10.93 10.727 1 85.81 68 ARG B O 1
ATOM 1671 N N . PRO B 1 69 ? 4.73 11.625 11.359 1 83.5 69 PRO B N 1
ATOM 1672 C CA . PRO B 1 69 ? 4.43 11.148 12.711 1 83.5 69 PRO B CA 1
ATOM 1673 C C . PRO B 1 69 ? 3.232 11.859 13.336 1 83.5 69 PRO B C 1
ATOM 1675 O O . PRO B 1 69 ? 2.479 11.25 14.094 1 83.5 69 PRO B O 1
ATOM 1678 N N . ARG B 1 70 ? 3.004 13.133 13.086 1 85.94 70 ARG B N 1
ATOM 1679 C CA . ARG B 1 70 ? 1.877 13.891 13.617 1 85.94 70 ARG B CA 1
ATOM 1680 C C . ARG B 1 70 ? 0.56 13.398 13.031 1 85.94 70 ARG B C 1
ATOM 1682 O O . ARG B 1 70 ? -0.442 13.289 13.742 1 85.94 70 ARG B O 1
ATOM 1689 N N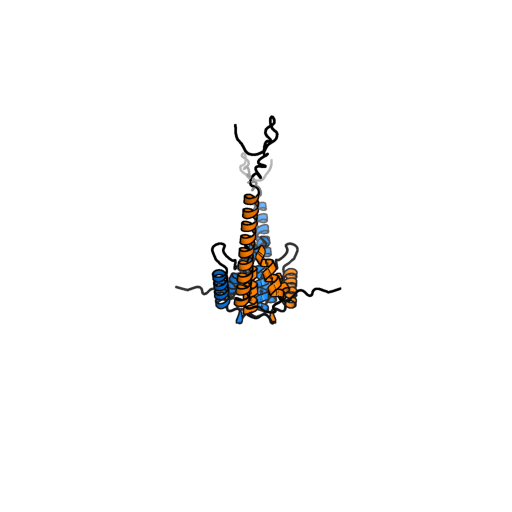 . LEU B 1 71 ? 0.641 13.102 11.797 1 87.25 71 LEU B N 1
ATOM 1690 C CA . LEU B 1 71 ? -0.549 12.578 11.141 1 87.25 71 LEU B CA 1
ATOM 1691 C C . LEU B 1 71 ? -0.879 11.18 11.648 1 87.25 71 LEU B C 1
ATOM 1693 O O . LEU B 1 71 ? -2.049 10.844 11.844 1 87.25 71 LEU B O 1
ATOM 1697 N N . LEU B 1 72 ? 0.1 10.367 11.883 1 81.81 72 LEU B N 1
ATOM 1698 C CA . LEU B 1 72 ? -0.104 9.023 12.414 1 81.81 72 LEU B CA 1
ATOM 1699 C C . LEU B 1 72 ? -0.71 9.078 13.812 1 81.81 72 LEU B C 1
ATOM 1701 O O . LEU B 1 72 ? -1.602 8.289 14.141 1 81.81 72 LEU B O 1
ATOM 1705 N N . ALA B 1 73 ? -0.238 10.062 14.562 1 83 73 ALA B N 1
ATOM 1706 C CA . ALA B 1 73 ? -0.805 10.266 15.891 1 83 73 ALA B CA 1
ATOM 1707 C C . ALA B 1 73 ? -2.275 10.664 15.805 1 83 73 ALA B C 1
ATOM 1709 O O . ALA B 1 73 ? -3.098 10.195 16.594 1 83 73 ALA B O 1
ATOM 1710 N N . PHE B 1 74 ? -2.533 11.516 14.883 1 87 74 PHE B N 1
ATOM 1711 C CA . PHE B 1 74 ? -3.906 11.938 14.648 1 87 74 PHE B CA 1
ATOM 1712 C C . PHE B 1 74 ? -4.793 10.75 14.305 1 87 74 PHE B C 1
ATOM 1714 O O . PHE B 1 74 ? -5.926 10.656 14.781 1 87 74 PHE B O 1
ATOM 1721 N N . LEU B 1 75 ? -4.328 9.859 13.484 1 82.94 75 LEU B N 1
ATOM 1722 C CA . LEU B 1 75 ? -5.09 8.695 13.031 1 82.94 75 LEU B CA 1
ATOM 1723 C C . LEU B 1 75 ? -5.301 7.711 14.18 1 82.94 75 LEU B C 1
ATOM 1725 O O . LEU B 1 75 ? -6.297 6.984 14.195 1 82.94 75 LEU B O 1
ATOM 1729 N N . GLU B 1 76 ? -4.367 7.648 15.078 1 79.31 76 GLU B N 1
ATOM 1730 C CA . GLU B 1 76 ? -4.5 6.789 16.25 1 79.31 76 GLU B CA 1
ATOM 1731 C C . GLU B 1 76 ? -5.609 7.285 17.172 1 79.31 76 GLU B C 1
ATOM 1733 O O . GLU B 1 76 ? -6.281 6.484 17.828 1 79.31 76 GLU B O 1
ATOM 1738 N N . LEU B 1 77 ? -5.773 8.539 17.172 1 80.75 77 LEU B N 1
ATOM 1739 C CA . LEU B 1 77 ? -6.758 9.156 18.047 1 80.75 77 LEU B CA 1
ATOM 1740 C C . LEU B 1 77 ? -8.148 9.133 17.422 1 80.75 77 LEU B C 1
ATOM 1742 O O . LEU B 1 77 ? -9.141 8.859 18.094 1 80.75 77 LEU B O 1
ATOM 1746 N N . LYS B 1 78 ? -8.109 9.484 16.172 1 79.62 78 LYS B N 1
ATOM 1747 C CA . LYS B 1 78 ? -9.383 9.5 15.453 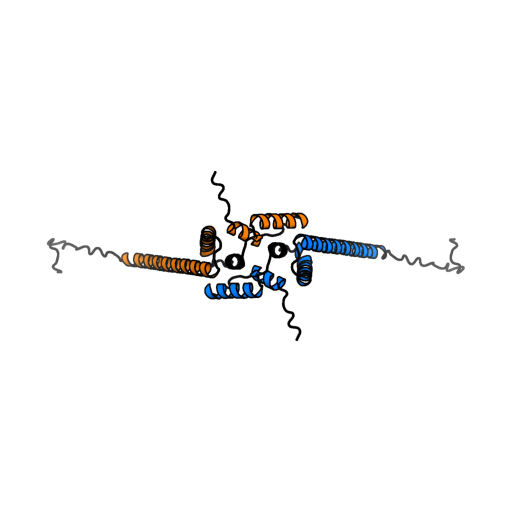1 79.62 78 LYS B CA 1
ATOM 1748 C C . LYS B 1 78 ? -9.648 8.156 14.789 1 79.62 78 LYS B C 1
ATOM 1750 O O . LYS B 1 78 ? -8.836 7.676 14 1 79.62 78 LYS B O 1
ATOM 1755 N N . LYS B 1 79 ? -10.602 7.512 15.211 1 75.94 79 LYS B N 1
ATOM 1756 C CA . LYS B 1 79 ? -10.969 6.227 14.617 1 75.94 79 LYS B CA 1
ATOM 1757 C C . LYS B 1 79 ? -11.672 6.422 13.281 1 75.94 79 LYS B C 1
ATOM 1759 O O . LYS B 1 79 ? -12.797 6.922 13.227 1 75.94 79 LYS B O 1
ATOM 1764 N N . GLY B 1 80 ? -10.961 6.258 12.117 1 77.06 80 GLY B N 1
ATOM 1765 C CA . GLY B 1 80 ? -11.57 6.273 10.797 1 77.06 80 GLY B CA 1
ATOM 1766 C C . GLY B 1 80 ? -11.695 7.668 10.219 1 77.06 80 GLY B C 1
ATOM 1767 O O . GLY B 1 80 ? -12.797 8.117 9.883 1 77.06 80 GLY B O 1
ATOM 1768 N N . PRO B 1 81 ? -10.633 8.422 10.203 1 84.62 81 PRO B N 1
ATOM 1769 C CA . PRO B 1 81 ? -10.734 9.758 9.609 1 84.62 81 PRO B CA 1
ATOM 1770 C C . PRO B 1 81 ? -11.047 9.719 8.117 1 84.62 81 PRO B C 1
ATOM 1772 O O . PRO B 1 81 ? -10.672 8.766 7.43 1 84.62 81 PRO B O 1
ATOM 1775 N N . THR B 1 82 ? -11.781 10.766 7.727 1 89.44 82 THR B N 1
ATOM 1776 C CA . THR B 1 82 ? -11.984 10.953 6.297 1 89.44 82 THR B CA 1
ATOM 1777 C C . THR B 1 82 ? -10.766 11.609 5.656 1 89.44 82 THR B C 1
ATOM 1779 O O . THR B 1 82 ? -9.922 12.172 6.355 1 89.44 82 THR B O 1
ATOM 1782 N N . LEU B 1 83 ? -10.734 11.461 4.371 1 93.25 83 LEU B N 1
ATOM 1783 C CA . LEU B 1 83 ? -9.656 12.109 3.623 1 93.25 83 LEU B CA 1
ATOM 1784 C C . LEU B 1 83 ? -9.648 13.609 3.879 1 93.25 83 LEU B C 1
ATOM 1786 O O . LEU B 1 83 ? -8.578 14.211 4.047 1 93.25 83 LEU B O 1
ATOM 1790 N N . HIS B 1 84 ? -10.805 14.18 3.961 1 92.19 84 HIS B N 1
ATOM 1791 C CA . HIS B 1 84 ? -10.922 15.617 4.184 1 92.19 84 HIS B CA 1
ATOM 1792 C C . HIS B 1 84 ? -10.414 16 5.566 1 92.19 84 HIS B C 1
ATOM 1794 O O . HIS B 1 84 ? -9.727 17.016 5.719 1 92.19 84 HIS B O 1
ATOM 1800 N N . GLU B 1 85 ? -10.727 15.273 6.547 1 92.19 85 GLU B N 1
ATOM 1801 C CA . GLU B 1 85 ? -10.258 15.531 7.906 1 92.19 85 GLU B CA 1
ATOM 1802 C C . GLU B 1 85 ? -8.742 15.398 7.996 1 92.19 85 GLU B C 1
ATOM 1804 O O . GLU B 1 85 ? -8.086 16.156 8.711 1 92.19 85 GLU B O 1
ATOM 1809 N N . LEU B 1 86 ? -8.234 14.477 7.281 1 91.69 86 LEU B N 1
ATOM 1810 C CA . LEU B 1 86 ? -6.793 14.289 7.242 1 91.69 86 LEU B CA 1
ATOM 1811 C C . LEU B 1 86 ? -6.102 15.492 6.609 1 91.69 86 LEU B C 1
ATOM 1813 O O . LEU B 1 86 ? -5.09 15.969 7.121 1 91.69 86 LEU B O 1
ATOM 1817 N N . TYR B 1 87 ? -6.668 15.93 5.559 1 93.5 87 TYR B N 1
ATOM 1818 C CA . TYR B 1 87 ? -6.133 17.125 4.902 1 93.5 87 TYR B CA 1
ATOM 1819 C C . TYR B 1 87 ? -6.168 18.328 5.836 1 93.5 87 TYR B C 1
ATOM 1821 O O . TYR B 1 87 ? -5.195 19.078 5.926 1 93.5 87 TYR B O 1
ATOM 1829 N N . LYS B 1 88 ? -7.266 18.5 6.512 1 93.75 88 LYS B N 1
ATOM 1830 C CA . LYS B 1 88 ? -7.414 19.641 7.422 1 93.75 88 LYS B CA 1
ATOM 1831 C C . LYS B 1 88 ? -6.371 19.578 8.539 1 93.75 88 LYS B C 1
ATOM 1833 O O . LYS B 1 88 ? -5.805 20.609 8.914 1 93.75 88 LYS B O 1
ATOM 1838 N N . GLU B 1 89 ? -6.199 18.406 9.047 1 92.31 89 GLU B N 1
ATOM 1839 C CA . GLU B 1 89 ? -5.184 18.234 10.086 1 92.31 89 GLU B CA 1
ATOM 1840 C C . GLU B 1 89 ? -3.789 18.531 9.539 1 92.31 89 GLU B C 1
ATOM 1842 O O . GLU B 1 89 ? -2.98 19.188 10.203 1 92.31 89 GLU B O 1
ATOM 1847 N N . CYS B 1 90 ? -3.516 18.094 8.398 1 91.44 90 CYS B N 1
ATOM 1848 C CA . CYS B 1 90 ? -2.232 18.359 7.758 1 91.44 90 CYS B CA 1
ATOM 1849 C C . CYS B 1 90 ? -2.029 19.859 7.559 1 91.44 90 CYS B C 1
ATOM 1851 O O . CYS B 1 90 ? -0.954 20.391 7.844 1 91.44 90 CYS B O 1
ATOM 1853 N N . ASP B 1 91 ? -3.041 20.469 7.109 1 90.88 91 ASP B N 1
ATOM 1854 C CA . ASP B 1 91 ? -3 21.922 6.898 1 90.88 91 ASP B CA 1
ATOM 1855 C C . ASP B 1 91 ? -2.74 22.656 8.211 1 90.88 91 ASP B C 1
ATOM 1857 O O . ASP B 1 91 ? -1.971 23.609 8.242 1 90.88 91 ASP B O 1
ATOM 1861 N N . ARG B 1 92 ? -3.404 22.234 9.188 1 91.5 92 ARG B N 1
ATOM 1862 C CA . ARG B 1 92 ? -3.201 22.812 10.516 1 91.5 92 ARG B CA 1
ATOM 1863 C C . ARG B 1 92 ? -1.752 22.672 10.961 1 91.5 92 ARG B C 1
ATOM 1865 O O . ARG B 1 92 ? -1.133 23.625 11.422 1 91.5 92 ARG B O 1
ATOM 1872 N N . ILE B 1 93 ? -1.202 21.484 10.82 1 89.31 93 ILE B N 1
ATOM 1873 C CA . ILE B 1 93 ? 0.169 21.188 11.219 1 89.31 93 ILE B CA 1
ATOM 1874 C C . ILE B 1 93 ? 1.139 22.062 10.422 1 89.31 93 ILE B C 1
ATOM 1876 O O . ILE B 1 93 ? 2.059 22.641 10.992 1 89.31 93 ILE B O 1
ATOM 1880 N N . MET B 1 94 ? 0.89 22.172 9.195 1 86.62 94 MET B N 1
ATOM 1881 C CA . MET B 1 94 ? 1.77 22.938 8.328 1 86.62 94 MET B CA 1
ATOM 1882 C C . MET B 1 94 ? 1.731 24.422 8.703 1 86.62 94 MET B C 1
ATOM 1884 O O . MET B 1 94 ? 2.762 25.094 8.688 1 86.62 94 MET B O 1
ATOM 1888 N N . THR B 1 95 ? 0.574 24.891 9.016 1 88.25 95 THR B N 1
ATOM 1889 C CA . THR B 1 95 ? 0.41 26.266 9.438 1 88.25 95 THR B CA 1
ATOM 1890 C C . THR B 1 95 ? 1.155 26.531 10.742 1 88.25 95 THR B C 1
ATOM 1892 O O . THR B 1 95 ? 1.834 27.547 10.883 1 88.25 95 THR B O 1
ATOM 1895 N N . LEU B 1 96 ? 1.087 25.594 11.602 1 85.88 96 LEU B N 1
ATOM 1896 C CA . LEU B 1 96 ? 1.771 25.703 12.891 1 85.88 96 LEU B CA 1
ATOM 1897 C C . LEU B 1 96 ? 3.283 25.672 12.703 1 85.88 96 LEU B C 1
ATOM 1899 O O . LEU B 1 96 ? 4.008 26.438 13.344 1 85.88 96 LEU B O 1
ATOM 1903 N N . LEU B 1 97 ? 3.723 24.859 11.836 1 83 97 LEU B N 1
ATOM 1904 C CA . LEU B 1 97 ? 5.152 24.75 11.57 1 83 97 LEU B CA 1
ATOM 1905 C C . LEU B 1 97 ? 5.688 26.016 10.922 1 83 97 LEU B C 1
ATOM 1907 O O . LEU B 1 97 ? 6.789 26.469 11.25 1 83 97 LEU B O 1
ATOM 1911 N N . LYS B 1 98 ? 4.984 26.609 10.102 1 83.06 98 LYS B N 1
ATOM 1912 C CA . LYS B 1 98 ? 5.383 27.859 9.453 1 83.06 98 LYS B CA 1
ATOM 1913 C C . LYS B 1 98 ? 5.426 29 10.453 1 83.06 98 LYS B C 1
ATOM 1915 O O . LYS B 1 98 ? 6.344 29.828 10.43 1 83.06 98 LYS B O 1
ATOM 1920 N N . THR B 1 99 ? 4.469 29.031 11.289 1 84.69 99 THR B N 1
ATOM 1921 C CA . THR B 1 99 ? 4.395 30.078 12.305 1 84.69 99 THR B CA 1
ATOM 1922 C C . THR B 1 99 ? 5.562 29.953 13.281 1 84.69 99 THR B C 1
ATOM 1924 O O . THR B 1 99 ? 6.156 30.969 13.664 1 84.69 99 THR B O 1
ATOM 1927 N N . SER B 1 100 ? 5.895 28.75 13.594 1 81.31 100 SER B N 1
ATOM 1928 C CA . SER B 1 100 ? 7.008 28.516 14.5 1 81.31 100 SER B CA 1
ATOM 1929 C C . SER B 1 100 ? 8.336 28.922 13.875 1 81.31 100 SER B C 1
ATOM 1931 O O . SER B 1 100 ? 9.195 29.484 14.547 1 81.31 100 SER B O 1
ATOM 1933 N N . LYS B 1 101 ? 8.492 28.656 12.672 1 78.62 101 LYS B N 1
ATOM 1934 C CA . LYS B 1 101 ? 9.711 29.031 11.961 1 78.62 101 LYS B CA 1
ATOM 1935 C C . LYS B 1 101 ? 9.828 30.547 11.828 1 78.62 101 LYS B C 1
ATOM 1937 O O . LYS B 1 101 ? 10.93 31.094 11.906 1 78.62 101 LYS B O 1
ATOM 1942 N N . MET B 1 102 ? 8.766 31.188 11.68 1 77.94 102 MET B N 1
ATOM 1943 C CA . MET B 1 102 ? 8.75 32.656 11.594 1 77.94 102 MET B CA 1
ATOM 1944 C C . MET B 1 102 ? 9.141 33.281 12.922 1 77.94 102 MET B C 1
ATOM 1946 O O . MET B 1 102 ? 9.906 34.25 12.961 1 77.94 102 MET B O 1
ATOM 1950 N N . ILE B 1 103 ? 8.734 32.656 13.93 1 77.12 103 ILE B N 1
ATOM 1951 C CA . ILE B 1 103 ? 9.039 33.156 15.266 1 77.12 103 ILE B CA 1
ATOM 1952 C C . ILE B 1 103 ? 10.516 32.906 15.578 1 77.12 103 ILE B C 1
ATOM 1954 O O . ILE B 1 103 ? 11.188 33.812 16.125 1 77.12 103 ILE B O 1
ATOM 1958 N N . GLU B 1 104 ? 11.016 31.766 15.188 1 73.5 104 GLU B N 1
ATOM 1959 C CA . GLU B 1 104 ? 12.43 31.469 15.398 1 73.5 104 GLU B CA 1
ATOM 1960 C C . GLU B 1 104 ? 13.32 32.406 14.586 1 73.5 104 GLU B C 1
ATOM 1962 O O . GLU B 1 104 ? 14.359 32.844 15.07 1 73.5 104 GLU B O 1
ATOM 1967 N N . LYS B 1 105 ? 12.945 32.688 13.461 1 75.25 105 LYS B N 1
ATOM 1968 C CA . LYS B 1 105 ? 13.719 33.594 12.609 1 75.25 105 LYS B CA 1
ATOM 1969 C C . LYS B 1 105 ? 13.695 35.031 13.148 1 75.25 105 LYS B C 1
ATOM 1971 O O . LYS B 1 105 ? 14.711 35.719 13.109 1 75.25 105 LYS B O 1
ATOM 1976 N N . ASP B 1 106 ? 12.594 35.406 13.641 1 73.56 106 ASP B N 1
ATOM 1977 C CA . ASP B 1 106 ? 12.484 36.75 14.211 1 73.56 106 ASP B CA 1
ATOM 1978 C C . ASP B 1 106 ? 13.273 36.844 15.508 1 73.56 106 ASP B C 1
ATOM 1980 O O . ASP B 1 106 ? 13.844 37.906 15.805 1 73.56 106 ASP B O 1
ATOM 1984 N N . SER B 1 107 ? 13.281 35.781 16.234 1 68.81 107 SER B N 1
ATOM 1985 C CA . SER B 1 107 ? 14.008 35.781 17.484 1 68.81 107 SER B CA 1
ATOM 1986 C C . SER B 1 107 ? 15.516 35.812 17.266 1 68.81 107 SER B C 1
ATOM 1988 O O . SER B 1 107 ? 16.25 36.406 18.047 1 68.81 107 SER B O 1
ATOM 1990 N N . ILE B 1 108 ? 15.938 35.25 16.266 1 65.06 108 ILE B N 1
ATOM 1991 C CA . ILE B 1 108 ? 17.359 35.25 15.945 1 65.06 108 ILE B CA 1
ATOM 1992 C C . ILE B 1 108 ? 17.75 36.625 15.391 1 65.06 108 ILE B C 1
ATOM 1994 O O . ILE B 1 108 ? 18.828 37.156 15.695 1 65.06 108 ILE B O 1
ATOM 1998 N N . GLY B 1 109 ? 16.891 37.25 14.672 1 58.66 109 GLY B N 1
ATOM 1999 C CA . GLY B 1 109 ? 17.172 38.562 14.156 1 58.66 109 GLY B CA 1
ATOM 2000 C C . GLY B 1 109 ? 17.219 39.625 15.234 1 58.66 109 GLY B C 1
ATOM 2001 O O . GLY B 1 109 ? 18 40.594 15.148 1 58.66 109 GLY B O 1
ATOM 2002 N N . VAL B 1 110 ? 16.484 39.5 16.234 1 60.28 110 VAL B N 1
ATOM 2003 C CA . VAL B 1 110 ? 16.422 40.469 17.328 1 60.28 110 VAL B CA 1
ATOM 2004 C C . VAL B 1 110 ? 17.672 40.375 18.188 1 60.28 110 VAL B C 1
ATOM 2006 O O . VAL B 1 110 ? 18.219 41.375 18.656 1 60.28 110 VAL B O 1
ATOM 2009 N N . ASN B 1 111 ? 18.172 39.188 18.344 1 57.75 111 ASN B N 1
ATOM 2010 C CA . ASN B 1 111 ? 19.344 39.031 19.203 1 57.75 111 ASN B CA 1
ATOM 2011 C C . ASN B 1 111 ? 20.578 39.625 18.562 1 57.75 111 ASN B C 1
ATOM 2013 O O . ASN B 1 111 ? 21.469 40.125 19.266 1 57.75 111 ASN B O 1
ATOM 2017 N N . VAL B 1 112 ? 20.594 39.781 17.312 1 54.91 112 VAL B N 1
ATOM 2018 C CA . VAL B 1 112 ? 21.766 40.312 16.656 1 54.91 112 VAL B CA 1
ATOM 2019 C C . VAL B 1 112 ? 21.766 41.844 16.781 1 54.91 112 VAL B C 1
ATOM 2021 O O . VAL B 1 112 ? 22.812 42.5 16.656 1 54.91 112 VAL B O 1
ATOM 2024 N N . VAL B 1 113 ? 20.703 42.531 16.984 1 55.75 113 VAL B N 1
ATOM 2025 C CA . VAL B 1 113 ? 20.688 43.969 16.953 1 55.75 113 VAL B CA 1
ATOM 2026 C C . VAL B 1 113 ? 21.062 44.531 18.328 1 55.75 113 VAL B C 1
ATOM 2028 O O . VAL B 1 113 ? 21.516 45.656 18.453 1 55.75 113 VAL B O 1
ATOM 2031 N N . LYS B 1 114 ? 20.75 43.812 19.344 1 50.34 114 LYS B N 1
ATOM 2032 C CA . LYS B 1 114 ? 20.938 44.469 20.641 1 50.34 114 LYS B CA 1
ATOM 2033 C C . LYS B 1 114 ? 22.406 44.438 21.062 1 50.34 114 LYS B C 1
ATOM 2035 O O . LYS B 1 114 ? 22.766 45.062 22.078 1 50.34 114 LYS B O 1
ATOM 2040 N N . ALA B 1 115 ? 23.203 43.688 20.344 1 47.94 115 ALA B N 1
ATOM 2041 C CA . ALA B 1 115 ? 24.547 43.75 20.891 1 47.94 115 ALA B CA 1
ATOM 2042 C C . ALA B 1 115 ? 25.312 44.938 20.375 1 47.94 115 ALA B C 1
ATOM 2044 O O . ALA B 1 115 ? 25.984 44.875 19.328 1 47.94 115 ALA B O 1
ATOM 2045 N N . GLY B 1 116 ? 24.625 46.031 20.062 1 45.78 116 GLY B N 1
ATOM 2046 C CA . GLY B 1 116 ? 25.422 47.188 19.703 1 45.78 116 GLY B CA 1
ATOM 2047 C C . GLY B 1 116 ? 26.406 47.594 20.781 1 45.78 116 GLY B C 1
ATOM 2048 O O . GLY B 1 116 ? 26.25 47.219 21.938 1 45.78 116 GLY B O 1
ATOM 2049 N N . PRO B 1 117 ? 27.656 47.969 20.391 1 46.09 117 PRO B N 1
ATOM 2050 C CA . PRO B 1 117 ? 28.734 48.375 21.297 1 46.09 117 PRO B CA 1
ATOM 2051 C C . PRO B 1 117 ? 28.297 49.375 22.359 1 46.09 117 PRO B C 1
ATOM 2053 O O . PRO B 1 117 ? 27.562 50.312 22.047 1 46.09 117 PRO B O 1
ATOM 2056 N N . SER B 1 118 ? 27.859 49 23.5 1 43.78 118 SER B N 1
ATOM 2057 C CA . SER B 1 118 ? 27.703 49.938 24.609 1 43.78 118 SER B CA 1
ATOM 2058 C C . SER B 1 118 ? 28.891 50.875 24.703 1 43.78 118 SER B C 1
ATOM 2060 O O . SER B 1 118 ? 30.031 50.438 24.859 1 43.78 118 SER B O 1
ATOM 2062 N N . HIS B 1 119 ? 29.047 51.906 23.797 1 42.19 119 HIS B N 1
ATOM 2063 C CA . HIS B 1 119 ? 30.031 52.969 23.953 1 42.19 119 HIS B CA 1
ATOM 2064 C C . HIS B 1 119 ? 30.016 53.531 25.359 1 42.19 119 HIS B C 1
ATOM 2066 O O . HIS B 1 119 ? 29 54.094 25.812 1 42.19 119 HIS B O 1
ATOM 2072 N N . THR B 1 120 ? 30.531 52.875 26.344 1 40.72 120 THR B N 1
ATOM 2073 C CA . THR B 1 120 ? 30.859 53.438 27.656 1 40.72 120 THR B CA 1
ATOM 2074 C C . THR B 1 120 ? 31.547 54.781 27.516 1 40.72 120 THR B C 1
ATOM 2076 O O . THR B 1 120 ? 32.656 54.875 26.969 1 40.72 120 THR B O 1
ATOM 2079 N N . GLU B 1 121 ? 30.828 55.875 27.125 1 43.53 121 GLU B N 1
ATOM 2080 C CA . GLU B 1 121 ? 31.312 57.25 27.188 1 43.53 121 GLU B CA 1
ATOM 2081 C C . GLU B 1 121 ? 31.984 57.531 28.531 1 43.53 121 GLU B C 1
ATOM 2083 O O . GLU B 1 121 ? 31.344 57.406 29.578 1 43.53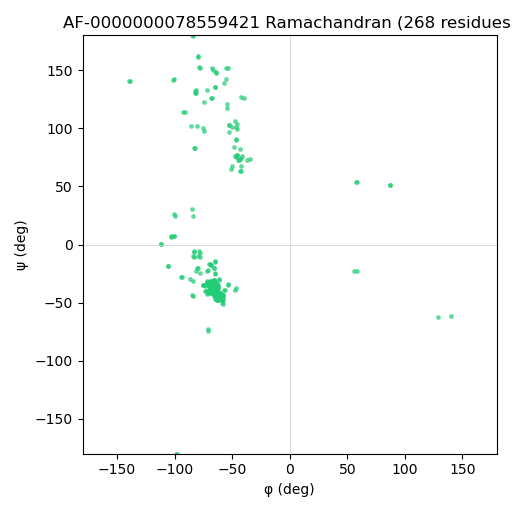 121 GLU B O 1
ATOM 2088 N N . ARG B 1 122 ? 33.188 57.062 28.688 1 42.84 122 ARG B N 1
ATOM 2089 C CA . ARG B 1 122 ? 34.062 57.438 29.797 1 42.84 122 ARG B CA 1
ATOM 2090 C C . ARG B 1 122 ? 34.094 58.938 29.969 1 42.84 122 ARG B C 1
ATOM 2092 O O . ARG B 1 122 ? 34.406 59.688 29.031 1 42.84 122 ARG B O 1
ATOM 2099 N N . ASP B 1 123 ? 33.156 59.562 30.656 1 42.69 123 ASP B N 1
ATOM 2100 C CA . ASP B 1 123 ? 33.219 60.938 31.125 1 42.69 123 ASP B CA 1
ATOM 2101 C C . ASP B 1 123 ? 34.625 61.25 31.672 1 42.69 123 ASP B C 1
ATOM 2103 O O . ASP B 1 123 ? 35.062 60.656 32.656 1 42.69 123 ASP B O 1
ATOM 2107 N N . SER B 1 124 ? 35.562 61.438 30.797 1 42.81 124 SER B N 1
ATOM 2108 C CA . SER B 1 124 ? 36.906 61.844 31.156 1 42.81 124 SER B CA 1
ATOM 2109 C C . SER B 1 124 ? 36.875 63.094 32.031 1 42.81 124 SER B C 1
ATOM 2111 O O . SER B 1 124 ? 36.281 64.125 31.688 1 42.81 124 SER B O 1
ATOM 2113 N N . GLU B 1 125 ? 36.938 63 33.344 1 44.03 125 GLU B N 1
ATOM 2114 C CA . GLU B 1 125 ? 37.125 64.062 34.344 1 44.03 125 GLU B CA 1
ATOM 2115 C C . GLU B 1 125 ? 38.375 64.875 34.031 1 44.03 125 GLU B C 1
ATOM 2117 O O . GLU B 1 125 ? 39.344 64.375 33.469 1 44.03 125 GLU B O 1
ATOM 2122 N N . CYS B 1 126 ? 38.281 66.188 33.812 1 50.59 126 CYS B N 1
ATOM 2123 C CA . CYS B 1 126 ? 39.406 67.125 33.594 1 50.59 126 CYS B CA 1
ATOM 2124 C C . CYS B 1 126 ? 40.5 66.875 34.625 1 50.59 126 CYS B C 1
ATOM 2126 O O . CYS B 1 126 ? 40.219 66.75 35.812 1 50.59 126 CYS B O 1
ATOM 2128 N N . TRP B 1 127 ? 41.531 66.25 34.188 1 50.88 127 TRP B N 1
ATOM 2129 C CA . TRP B 1 127 ? 42.594 65.938 35.156 1 50.88 127 TRP B CA 1
ATOM 2130 C C . TRP B 1 127 ? 42.938 67.188 36 1 50.88 127 TRP B C 1
ATOM 2132 O O . TRP B 1 127 ? 43.406 67.062 37.125 1 50.88 127 TRP B O 1
ATOM 2142 N N . ASN B 1 128 ? 42.938 68.375 35.312 1 54.25 128 ASN B N 1
ATOM 2143 C CA . ASN B 1 128 ? 43.438 69.562 36.031 1 54.25 128 ASN B CA 1
ATOM 2144 C C . ASN B 1 128 ? 42.438 70 37.125 1 54.25 128 ASN B C 1
ATOM 2146 O O . ASN B 1 128 ? 42.844 70.25 38.25 1 54.25 128 ASN B O 1
ATOM 2150 N N . CYS B 1 129 ? 41.281 70.625 36.812 1 56.22 129 CYS B N 1
ATOM 2151 C CA . CYS B 1 129 ? 40.438 71.25 37.812 1 56.22 129 CYS B CA 1
ATOM 2152 C C . CYS B 1 129 ? 39.25 70.312 38.156 1 56.22 129 CYS B C 1
ATOM 2154 O O . CYS B 1 129 ? 38.438 70.688 39 1 56.22 129 CYS B O 1
ATOM 2156 N N . GLY B 1 130 ? 39.25 68.938 38.031 1 48.66 130 GLY B N 1
ATOM 2157 C CA . GLY B 1 130 ? 38.312 67.875 38.438 1 48.66 130 GLY B CA 1
ATOM 2158 C C . GLY B 1 130 ? 36.938 68.062 37.844 1 48.66 130 GLY B C 1
ATOM 2159 O O . GLY B 1 130 ? 36 67.312 38.156 1 48.66 130 GLY B O 1
ATOM 2160 N N . LYS B 1 131 ? 36.375 69.25 37.375 1 48.44 131 LYS B N 1
ATOM 2161 C CA . LYS B 1 131 ? 34.969 69.5 37.062 1 48.44 131 LYS B CA 1
ATOM 2162 C C . LYS B 1 131 ? 34.625 69 35.688 1 48.44 131 LYS B C 1
ATOM 2164 O O . LYS B 1 131 ? 35.469 68.938 34.812 1 48.44 131 LYS B O 1
ATOM 2169 N N . VAL B 1 132 ? 33.562 68.25 35.562 1 50.81 132 VAL B N 1
ATOM 2170 C CA . VAL B 1 132 ? 32.906 67.562 34.406 1 50.81 132 VAL B CA 1
ATOM 2171 C C . VAL B 1 132 ? 32.25 68.625 33.531 1 50.81 132 VAL B C 1
ATOM 2173 O O . VAL B 1 132 ? 31.766 69.625 34 1 50.81 132 VAL B O 1
ATOM 2176 N N . GLY B 1 133 ? 32.219 68.875 32.312 1 49.75 133 GLY B N 1
ATOM 2177 C C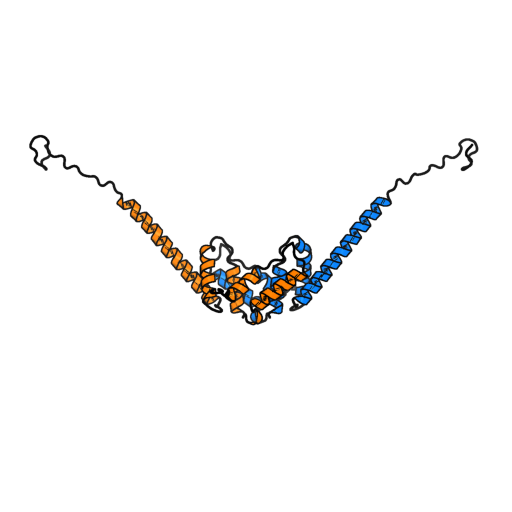A . GLY B 1 133 ? 31.5 69.688 31.312 1 49.75 133 GLY B CA 1
ATOM 2178 C C . GLY B 1 133 ? 32.406 70.5 30.422 1 49.75 133 GLY B C 1
ATOM 2179 O O . GLY B 1 133 ? 31.984 70.938 29.375 1 49.75 133 GLY B O 1
ATOM 2180 N N . HIS B 1 134 ? 33.25 71.5 30.891 1 49.34 134 HIS B N 1
ATOM 2181 C CA . HIS B 1 134 ? 33.656 72.625 30.031 1 49.34 134 HIS B CA 1
ATOM 2182 C C . HIS B 1 134 ? 34.875 72.25 29.188 1 49.34 134 HIS B C 1
ATOM 2184 O O . HIS B 1 134 ? 35.844 71.688 29.719 1 49.34 134 HIS B O 1
ATOM 2190 N N . THR B 1 135 ? 34.688 71.938 27.953 1 43.88 135 THR B N 1
ATOM 2191 C CA . THR B 1 135 ? 35.719 71.688 26.953 1 43.88 135 THR B CA 1
ATOM 2192 C C . THR B 1 135 ? 36.688 72.875 26.938 1 43.88 135 THR B C 1
ATOM 2194 O O . THR B 1 135 ? 36.281 74 26.891 1 43.88 135 THR B O 1
ATOM 2197 N N . SER B 1 136 ? 37.906 72.812 27.516 1 34.72 136 SER B N 1
ATOM 2198 C CA . SER B 1 136 ? 38.875 73.812 27.031 1 34.72 136 SER B CA 1
ATOM 2199 C C . SER B 1 136 ? 39.031 73.688 25.516 1 34.72 136 SER B C 1
ATOM 2201 O O . SER B 1 136 ? 38.875 72.625 24.922 1 34.72 136 SER B O 1
#

Sequence (272 aa):
MFDVKQSLFTLRFQCLNLEKKDSEDFMEYTGRVNEMCEYANFSEVDAEGLKALFWIYGLKSNKDRDIRPRLLAFLELKKGPTLHELYKECDRIMTLLKTSKMIEKDSIGVNVVKAGPSHTERDSECWNCGKVGHTSMFDVKQSLFTLRFQCLNLEKKDSEDFMEYTGRVNEMCEYANFSEVDAEGLKALFWIYGLKSNKDRDIRPRLLAFLELKKGPTLHELYKECDRIMTLLKTSKMIEKDSIGVNVVKAGPSHTERDSECWNCGKVGHTS